Protein AF-A0A8T3E2V8-F1 (afdb_monomer)

Radius of gyration: 25.39 Å; Cα contacts (8 Å, |Δi|>4): 223; chains: 1; bounding box: 56×47×81 Å

Sequence (177 aa):
MHGQNPVTVGEGKERSEPYENHIQNPQWKLDSVFQLGAKHSIATIDVSKSTDAQLGDVTANIEIMQLIFEMENFTSQSVTRRINWNIDYRGQNPPPDSEKVVTELTVVQQDIQAIIPLSMDTEIINTAVLTGRTVAIPVKVVSIEMSGVVTDVSSFVECKSSNEDIVKVQYWTAQLV

Mean predicted aligned error: 13.67 Å

InterPro domains:
  IPR026307 Transmembrane protein 132 [PTHR13388] (24-169)
  IPR031437 Transmembrane protein family 132, fourth domain [PF16070] (114-170)
  IPR055421 Transmembrane protein TMEM132, cohesin-like domain [PF23039] (25-112)

Foldseek 3Di:
DDDDDDDAFAADDDDDDPPPDDDDPLQKDKDWDWDHDPGDIDIDIDIDGDPPDDDDPDPDDDDRDDDDDDDDDDPDQKDKDKDWDFDDPPPDDDDPPRDTDIDIDMDGDFQFPDKDKDWPDPDDDACCVVPVDKDKTAIWIWTQGPVRDIGGCLVPDDDADPDVQQWGDDSRIIIGD

Secondary structure (DSSP, 8-state):
--PPPP---------------S---TTEEEEEEEEE-SS-EEEEEEEEE-TT-------SPPP------------SSEEEEEEEE----TTSPPPTT-PPEEEEEEEE---EEEEEEEESSS-----HHHHS--EEEEEEEEEEETTS-EEE-GGG-----S-TTTEEEETTEEEE-

Structure (mmCIF, N/CA/C/O backbone):
data_AF-A0A8T3E2V8-F1
#
_entry.id   AF-A0A8T3E2V8-F1
#
loop_
_atom_site.group_PDB
_atom_site.id
_atom_site.type_symbol
_atom_site.label_atom_id
_atom_site.label_alt_id
_atom_site.label_comp_id
_atom_site.label_asym_id
_atom_site.label_entity_id
_atom_site.label_seq_id
_atom_site.pdbx_PDB_ins_code
_atom_site.Cartn_x
_atom_site.Cartn_y
_atom_site.Cartn_z
_atom_site.occupancy
_atom_site.B_iso_or_equiv
_atom_site.auth_seq_id
_atom_site.auth_comp_id
_atom_site.auth_asym_id
_atom_site.auth_atom_id
_atom_site.pdbx_PDB_model_num
ATOM 1 N N . MET A 1 1 ? 16.556 24.391 -44.419 1.00 38.97 1 MET A N 1
ATOM 2 C CA . MET A 1 1 ? 15.965 24.775 -43.121 1.00 38.97 1 MET A CA 1
ATOM 3 C C . MET A 1 1 ? 14.778 23.869 -42.858 1.00 38.97 1 MET A C 1
ATOM 5 O O . MET A 1 1 ? 13.870 23.891 -43.671 1.00 38.97 1 MET A O 1
ATOM 9 N N . HIS A 1 2 ? 14.826 23.064 -41.798 1.00 26.20 2 HIS A N 1
ATOM 10 C CA . HIS A 1 2 ? 13.699 22.674 -40.937 1.00 26.20 2 HIS A CA 1
ATOM 11 C C . HIS A 1 2 ? 14.238 21.638 -39.948 1.00 26.20 2 HIS A C 1
ATOM 13 O O . HIS A 1 2 ? 14.476 20.491 -40.309 1.00 26.20 2 HIS A O 1
ATOM 19 N N . GLY A 1 3 ? 14.511 22.077 -38.720 1.00 32.19 3 GLY A N 1
ATOM 20 C CA . GLY A 1 3 ? 14.703 21.158 -37.606 1.00 32.19 3 GLY A CA 1
ATOM 21 C C . GLY A 1 3 ? 13.337 20.823 -37.018 1.00 32.19 3 GLY A C 1
ATOM 22 O O . GLY A 1 3 ? 12.576 21.739 -36.704 1.00 32.19 3 GLY A O 1
ATOM 23 N N . GLN A 1 4 ? 13.036 19.536 -36.864 1.00 27.30 4 GLN A N 1
ATOM 24 C CA . GLN A 1 4 ? 11.960 19.070 -35.994 1.00 27.30 4 GLN A CA 1
ATOM 25 C C . GLN A 1 4 ? 12.577 18.670 -34.647 1.00 27.30 4 GLN A C 1
ATOM 27 O O . GLN A 1 4 ? 13.520 17.883 -34.599 1.00 27.30 4 GLN A O 1
ATOM 32 N N . ASN A 1 5 ? 12.052 19.235 -33.560 1.00 25.14 5 ASN A N 1
ATOM 33 C CA . ASN A 1 5 ? 12.519 18.970 -32.199 1.00 25.14 5 ASN A CA 1
ATOM 34 C C . ASN A 1 5 ? 12.174 17.534 -31.747 1.00 25.14 5 ASN A C 1
ATOM 36 O O . ASN A 1 5 ? 11.114 17.030 -32.128 1.00 25.14 5 ASN A O 1
ATOM 40 N N . PRO A 1 6 ? 12.977 16.903 -30.869 1.00 26.70 6 PRO A N 1
ATOM 41 C CA . PRO A 1 6 ? 12.528 15.733 -30.117 1.00 26.70 6 PRO A CA 1
ATOM 42 C C . PRO A 1 6 ? 11.409 16.122 -29.133 1.00 26.70 6 PRO A C 1
ATOM 44 O O . PRO A 1 6 ? 11.440 17.196 -28.529 1.00 26.70 6 PRO A O 1
ATOM 47 N N . VAL A 1 7 ? 10.404 15.251 -28.988 1.00 27.62 7 VAL A N 1
ATOM 48 C CA . VAL A 1 7 ? 9.161 15.520 -28.240 1.00 27.62 7 VAL A CA 1
ATOM 49 C C . VAL A 1 7 ? 9.089 14.708 -26.940 1.00 27.62 7 VAL A C 1
ATOM 51 O O . VAL A 1 7 ? 9.677 13.642 -26.796 1.00 27.62 7 VAL A O 1
ATOM 54 N N . THR A 1 8 ? 8.358 15.279 -25.990 1.00 25.67 8 THR A N 1
ATOM 55 C CA . THR A 1 8 ? 8.284 14.997 -24.555 1.00 25.67 8 THR A CA 1
ATOM 56 C C . THR A 1 8 ? 7.059 14.129 -24.168 1.00 25.67 8 THR A C 1
ATOM 58 O O . THR A 1 8 ? 5.974 14.352 -24.701 1.00 25.67 8 THR A O 1
ATOM 61 N N . VAL A 1 9 ? 7.168 13.202 -23.203 1.00 32.53 9 VAL A N 1
ATOM 62 C CA . VAL A 1 9 ? 6.084 12.328 -22.668 1.00 32.53 9 VAL A CA 1
ATOM 63 C C . VAL A 1 9 ? 5.163 12.968 -21.573 1.00 32.53 9 VAL A C 1
ATOM 65 O O . VAL A 1 9 ? 4.343 13.796 -21.963 1.00 32.53 9 VAL A O 1
ATOM 68 N N . GLY A 1 10 ? 5.253 12.693 -20.253 1.00 29.84 10 GLY A N 1
ATOM 69 C CA . GLY A 1 10 ? 4.406 13.277 -19.171 1.00 29.84 10 GLY A CA 1
ATOM 70 C C . GLY A 1 10 ? 5.111 13.553 -17.815 1.00 29.84 10 GLY A C 1
ATOM 71 O O . GLY A 1 10 ? 6.174 12.975 -17.584 1.00 29.84 10 GLY A O 1
ATOM 72 N N . GLU A 1 11 ? 4.534 14.461 -16.996 1.00 26.45 11 GLU A N 1
ATOM 73 C CA . GLU A 1 11 ? 5.131 15.296 -15.904 1.00 26.45 11 GLU A CA 1
ATOM 74 C C . GLU A 1 11 ? 4.816 14.808 -14.466 1.00 26.45 11 GLU A C 1
ATOM 76 O O . GLU A 1 11 ? 3.840 14.083 -14.278 1.00 26.45 11 GLU A O 1
ATOM 81 N N . GLY A 1 12 ? 5.628 15.217 -13.474 1.00 28.19 12 GLY A N 1
ATOM 82 C CA . GLY A 1 12 ? 5.345 15.087 -12.032 1.00 28.19 12 GLY A CA 1
ATOM 83 C C . GLY A 1 12 ? 6.461 15.673 -11.142 1.00 28.19 12 GLY A C 1
ATOM 84 O O . GLY A 1 12 ? 7.643 15.490 -11.444 1.00 28.19 12 GLY A O 1
ATOM 85 N N . LYS A 1 13 ? 6.116 16.422 -10.085 1.00 30.44 13 LYS A N 1
ATOM 86 C CA . LYS A 1 13 ? 7.018 17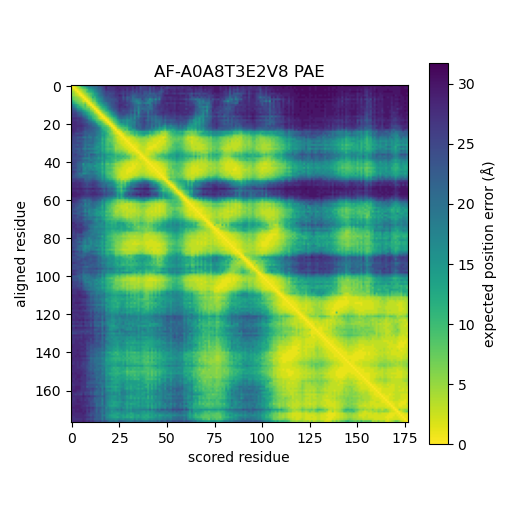.346 -9.374 1.00 30.44 13 LYS A CA 1
ATOM 87 C C . LYS A 1 13 ? 7.212 17.032 -7.878 1.00 30.44 13 LYS A C 1
ATOM 89 O O . LYS A 1 13 ? 6.403 17.401 -7.038 1.00 30.44 13 LYS A O 1
ATOM 94 N N . GLU A 1 14 ? 8.415 16.537 -7.575 1.00 34.69 14 GLU A N 1
ATOM 95 C CA . GLU A 1 14 ? 9.231 16.923 -6.407 1.00 34.69 14 GLU A CA 1
ATOM 96 C C . GLU A 1 14 ? 8.614 16.758 -4.997 1.00 34.69 14 GLU A C 1
ATOM 98 O O . GLU A 1 14 ? 8.167 17.728 -4.384 1.00 34.69 14 GLU A O 1
ATOM 103 N N . ARG A 1 15 ? 8.775 15.569 -4.392 1.00 31.39 15 ARG A N 1
ATOM 104 C CA . ARG A 1 15 ? 9.766 15.350 -3.309 1.00 31.39 15 ARG A CA 1
ATOM 105 C C . ARG A 1 15 ? 9.598 13.977 -2.646 1.00 31.39 15 ARG A C 1
ATOM 107 O O . ARG A 1 15 ? 8.814 13.825 -1.716 1.00 31.39 15 ARG A O 1
ATOM 114 N N . SER A 1 16 ? 10.512 13.077 -2.970 1.00 30.19 16 SER A N 1
ATOM 115 C CA . SER A 1 16 ? 10.984 12.054 -2.041 1.00 30.19 16 SER A CA 1
ATOM 116 C C . SER A 1 16 ? 12.510 12.072 -2.093 1.00 30.19 16 SER A C 1
ATOM 118 O O . SER A 1 16 ? 13.095 12.070 -3.180 1.00 30.19 16 SER A O 1
ATOM 120 N N . GLU A 1 17 ? 13.169 12.114 -0.934 1.00 28.91 17 GLU A N 1
ATOM 121 C CA . GLU A 1 17 ? 14.557 11.642 -0.855 1.00 28.91 17 GLU A CA 1
ATOM 122 C C . GLU A 1 17 ? 14.573 10.200 -1.392 1.00 28.91 17 GLU A C 1
ATOM 124 O O . GLU A 1 17 ? 13.555 9.507 -1.256 1.00 28.91 17 GLU A O 1
ATOM 129 N N . PRO A 1 18 ? 15.644 9.731 -2.059 1.00 33.62 18 PRO A N 1
ATOM 130 C CA . PRO A 1 18 ? 15.671 8.345 -2.491 1.00 33.62 18 PRO A CA 1
ATOM 131 C C . PRO A 1 18 ? 15.457 7.473 -1.253 1.00 33.62 18 PRO A C 1
ATOM 133 O O . PRO A 1 18 ? 16.213 7.586 -0.288 1.00 33.62 18 PRO A O 1
ATOM 136 N N . TYR A 1 19 ? 14.432 6.614 -1.282 1.00 37.53 19 TYR A N 1
ATOM 137 C CA . TYR A 1 19 ? 14.282 5.517 -0.325 1.00 37.53 19 TYR A CA 1
ATOM 138 C C . TYR A 1 19 ? 15.391 4.497 -0.609 1.00 37.53 19 TYR A C 1
ATOM 140 O O . TYR A 1 19 ? 15.197 3.429 -1.186 1.00 37.53 19 TYR A O 1
ATOM 148 N N . GLU A 1 20 ? 16.603 4.911 -0.263 1.00 42.66 20 GLU A N 1
ATOM 149 C CA . GLU A 1 20 ? 17.806 4.117 -0.273 1.00 42.66 20 GLU A CA 1
ATOM 150 C C . GLU A 1 20 ? 17.623 3.020 0.775 1.00 42.66 20 GLU A C 1
ATOM 152 O O . GLU A 1 20 ? 17.188 3.281 1.899 1.00 42.66 20 GLU A O 1
ATOM 157 N N . ASN A 1 21 ? 17.958 1.789 0.386 1.00 43.56 21 ASN A N 1
ATOM 158 C CA . ASN A 1 21 ? 17.590 0.534 1.049 1.00 43.56 21 ASN A CA 1
ATOM 159 C C . ASN A 1 21 ? 16.126 0.102 0.835 1.00 43.56 21 ASN A C 1
ATOM 161 O O . ASN A 1 21 ? 15.258 0.381 1.649 1.00 43.56 21 ASN A O 1
ATOM 165 N N . HIS A 1 22 ? 15.911 -0.773 -0.149 1.00 46.72 22 HIS A N 1
ATOM 166 C CA . HIS A 1 22 ? 15.517 -2.151 0.162 1.00 46.72 22 HIS A CA 1
ATOM 167 C C . HIS A 1 22 ? 16.063 -3.106 -0.919 1.00 46.72 22 HIS A C 1
ATOM 169 O O . HIS A 1 22 ? 15.838 -2.909 -2.105 1.00 46.72 22 HIS A O 1
ATOM 175 N N . ILE A 1 23 ? 16.789 -4.145 -0.479 1.00 49.88 23 ILE A N 1
ATOM 176 C CA . ILE A 1 23 ? 17.356 -5.241 -1.297 1.00 49.88 23 ILE A CA 1
ATOM 177 C C . ILE A 1 23 ? 18.481 -4.806 -2.266 1.00 49.88 23 ILE A C 1
ATOM 179 O O . ILE A 1 23 ? 18.325 -4.774 -3.483 1.00 49.88 23 ILE A O 1
ATOM 183 N N . GLN A 1 24 ? 19.684 -4.581 -1.723 1.00 55.53 24 GLN A N 1
ATOM 184 C CA . GLN A 1 24 ? 20.913 -4.723 -2.513 1.00 55.53 24 GLN A CA 1
ATOM 185 C C . GLN A 1 24 ? 21.247 -6.217 -2.645 1.00 55.53 24 GLN A C 1
ATOM 187 O O . GLN A 1 24 ? 21.595 -6.868 -1.659 1.00 55.53 24 GLN A O 1
ATOM 192 N N . ASN A 1 25 ? 21.157 -6.772 -3.856 1.00 61.62 25 ASN A N 1
ATOM 193 C CA . ASN A 1 25 ? 21.696 -8.101 -4.138 1.00 61.62 25 ASN A CA 1
ATOM 194 C C . ASN A 1 25 ? 23.239 -8.009 -4.110 1.00 61.62 25 ASN A C 1
ATOM 196 O O . ASN A 1 25 ? 23.796 -7.291 -4.938 1.00 61.62 25 ASN A O 1
ATOM 200 N N . PRO A 1 26 ? 23.961 -8.728 -3.224 1.00 66.88 26 PRO A N 1
ATOM 201 C CA . PRO A 1 26 ? 25.415 -8.577 -3.067 1.00 66.88 26 PRO A CA 1
ATOM 202 C C . PRO A 1 26 ? 26.221 -8.960 -4.321 1.00 66.88 26 PRO A C 1
ATOM 204 O O . PRO A 1 26 ? 27.413 -8.667 -4.411 1.00 66.88 26 PRO A O 1
ATOM 207 N N . GLN A 1 27 ? 25.587 -9.613 -5.300 1.00 71.25 27 GLN A N 1
ATOM 208 C CA . GLN A 1 27 ? 26.194 -9.946 -6.586 1.00 71.25 27 GLN A CA 1
ATOM 209 C C . GLN A 1 27 ? 26.144 -8.797 -7.607 1.00 71.25 27 GLN A C 1
ATOM 211 O O . GLN A 1 27 ? 26.805 -8.902 -8.641 1.00 71.25 27 GLN A O 1
ATOM 216 N N . TRP A 1 28 ? 25.414 -7.708 -7.340 1.00 78.19 28 TRP A N 1
ATOM 217 C CA . TRP A 1 28 ? 25.221 -6.588 -8.265 1.00 78.19 28 TRP A CA 1
ATOM 218 C C . TRP A 1 28 ? 25.487 -5.241 -7.587 1.00 78.19 28 TRP A C 1
ATOM 220 O O . TRP A 1 28 ? 24.921 -4.922 -6.545 1.00 78.19 28 TRP A O 1
ATOM 230 N N . LYS A 1 29 ? 26.334 -4.421 -8.211 1.00 82.25 29 LYS A N 1
ATOM 231 C CA . LYS A 1 29 ? 26.522 -3.013 -7.867 1.00 82.25 29 LYS A CA 1
ATOM 232 C C . LYS A 1 29 ? 25.585 -2.169 -8.725 1.00 82.25 29 LYS A C 1
ATOM 234 O O . LYS A 1 29 ? 25.561 -2.325 -9.950 1.00 82.25 29 LYS A O 1
ATOM 239 N N . LEU A 1 30 ? 24.861 -1.275 -8.062 1.00 82.62 30 LEU A N 1
ATOM 240 C CA . LEU A 1 30 ? 23.886 -0.372 -8.655 1.00 82.62 30 LEU A CA 1
ATOM 241 C C . LEU A 1 30 ? 24.341 1.077 -8.469 1.00 82.62 30 LEU A C 1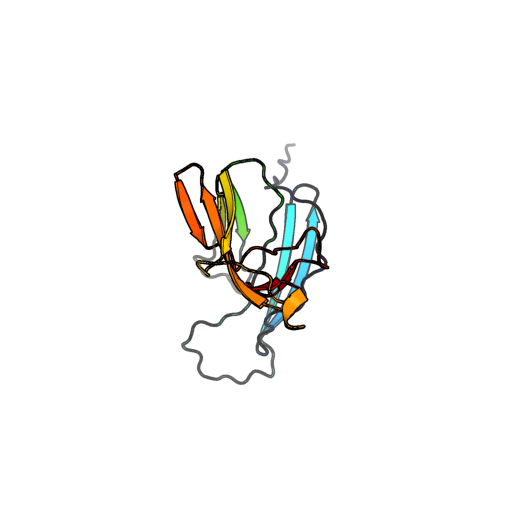
ATOM 243 O O . LEU A 1 30 ? 24.559 1.503 -7.338 1.00 82.62 30 LEU A O 1
ATOM 247 N N . ASP A 1 31 ? 24.450 1.823 -9.562 1.00 82.56 31 ASP A N 1
ATOM 248 C CA . ASP A 1 31 ? 24.613 3.277 -9.558 1.00 82.56 31 ASP A CA 1
ATOM 249 C C . ASP A 1 31 ? 23.417 3.891 -10.306 1.00 82.56 31 ASP A C 1
ATOM 251 O O . ASP A 1 31 ? 22.971 3.344 -11.314 1.00 82.56 31 ASP A O 1
ATOM 255 N N . SER A 1 32 ? 22.855 5.006 -9.833 1.00 82.50 32 SER A N 1
ATOM 256 C CA . SER A 1 32 ? 21.679 5.620 -10.471 1.00 82.50 32 SER A CA 1
ATOM 257 C C . SER A 1 32 ? 21.777 7.140 -10.540 1.00 82.50 32 SER A C 1
ATOM 259 O O . SER A 1 32 ? 22.362 7.788 -9.673 1.00 82.50 32 SER A O 1
ATOM 261 N N . VAL A 1 33 ? 21.208 7.710 -11.602 1.00 84.50 33 VAL A N 1
ATOM 262 C CA . VAL A 1 33 ? 21.145 9.153 -11.842 1.00 84.50 33 VAL A CA 1
ATOM 263 C C . VAL A 1 33 ? 19.715 9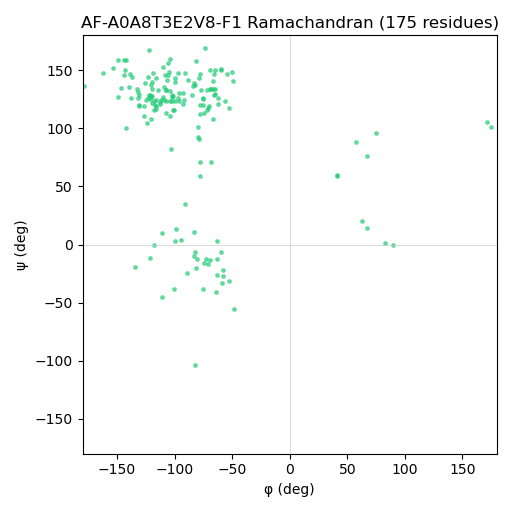.524 -12.208 1.00 84.50 33 VAL A C 1
ATOM 265 O O . VAL A 1 33 ? 19.182 9.070 -13.221 1.00 84.50 33 VAL A O 1
ATOM 268 N N . PHE A 1 34 ? 19.117 10.396 -11.399 1.00 83.88 34 PHE A N 1
ATOM 269 C CA . PHE A 1 34 ? 17.780 10.934 -11.622 1.00 83.88 34 PHE A CA 1
ATOM 270 C C . PHE A 1 34 ? 17.866 12.367 -12.144 1.00 83.88 34 PHE A C 1
ATOM 272 O O . PHE A 1 34 ? 18.582 13.206 -11.599 1.00 83.88 34 PHE A O 1
ATOM 279 N N . GLN A 1 35 ? 17.123 12.651 -13.208 1.00 82.69 35 GLN A N 1
ATOM 280 C CA . GLN A 1 35 ? 17.036 13.963 -13.837 1.00 82.69 35 GLN A CA 1
ATOM 281 C C . GLN A 1 35 ? 15.572 14.393 -13.874 1.00 82.69 35 GLN A C 1
ATOM 283 O O . GLN A 1 35 ? 14.787 13.891 -14.677 1.00 82.69 35 GLN A O 1
ATOM 288 N N . LEU A 1 36 ? 15.207 15.323 -12.991 1.00 78.75 36 LEU A N 1
ATOM 289 C CA . LEU A 1 36 ? 13.897 15.967 -12.996 1.00 78.75 36 LEU A CA 1
ATOM 290 C C . LEU A 1 36 ? 13.845 16.994 -14.133 1.00 78.75 36 LEU A C 1
ATOM 292 O O . LEU A 1 36 ? 14.630 17.941 -14.166 1.00 78.75 36 LEU A O 1
ATOM 296 N N . GLY A 1 37 ? 12.914 16.821 -15.063 1.00 70.62 37 GLY A N 1
ATOM 297 C CA . GLY A 1 37 ? 12.647 17.756 -16.148 1.00 70.62 37 GLY A CA 1
ATOM 298 C C . GLY A 1 37 ? 11.222 18.290 -16.078 1.00 70.62 37 GLY A C 1
ATOM 299 O O . GLY A 1 37 ? 10.292 17.568 -15.734 1.00 70.62 37 GLY A O 1
ATOM 300 N N . ALA A 1 38 ? 11.029 19.538 -16.514 1.00 64.94 38 ALA A N 1
ATOM 301 C CA . ALA A 1 38 ? 9.739 20.244 -16.515 1.00 64.94 38 ALA A CA 1
ATOM 302 C C . ALA A 1 38 ? 8.648 19.621 -17.411 1.00 64.94 38 ALA A C 1
ATOM 304 O O . ALA A 1 38 ? 7.572 20.183 -17.561 1.00 64.94 38 ALA A O 1
ATOM 305 N N . LYS A 1 39 ? 8.926 18.478 -18.046 1.00 67.44 39 LYS A N 1
ATOM 306 C CA . LYS A 1 39 ? 7.861 17.595 -18.505 1.00 67.44 39 LYS A CA 1
ATOM 307 C C . LYS A 1 39 ? 8.101 16.124 -18.176 1.00 67.44 39 LYS A C 1
ATOM 309 O O . LYS A 1 39 ? 7.099 15.443 -18.207 1.00 67.44 39 LYS A O 1
ATOM 314 N N . HIS A 1 40 ? 9.309 15.609 -17.874 1.00 71.19 40 HIS A N 1
ATOM 315 C CA . HIS A 1 40 ? 9.555 14.203 -17.441 1.00 71.19 40 HIS A CA 1
ATOM 316 C C . HIS A 1 40 ? 10.644 14.122 -16.397 1.00 71.19 40 HIS A C 1
ATOM 318 O O . HIS A 1 40 ? 11.648 14.820 -16.517 1.00 71.19 40 HIS A O 1
ATOM 324 N N . SER A 1 41 ? 10.540 13.118 -15.540 1.00 80.44 41 SER A N 1
ATOM 325 C CA . SER A 1 41 ? 11.700 12.530 -14.881 1.00 80.44 41 SER A CA 1
ATOM 326 C C . SER A 1 41 ? 12.353 11.487 -15.793 1.00 80.44 41 SER A C 1
ATOM 328 O O . SER A 1 41 ? 11.664 10.675 -16.411 1.00 80.44 41 SER A O 1
ATOM 330 N N . ILE A 1 42 ? 13.682 11.497 -15.869 1.00 84.56 42 ILE A N 1
ATOM 331 C CA . ILE A 1 42 ? 14.494 10.442 -16.486 1.00 84.56 42 ILE A CA 1
ATOM 332 C C . ILE A 1 42 ? 15.321 9.789 -15.378 1.00 84.56 42 ILE A C 1
ATOM 334 O O . ILE A 1 42 ? 15.932 10.488 -14.571 1.00 84.56 42 ILE A O 1
ATOM 338 N N . ALA A 1 43 ? 15.346 8.459 -15.348 1.00 87.00 43 ALA A N 1
ATOM 339 C CA . ALA A 1 43 ? 16.237 7.678 -14.502 1.00 87.00 43 ALA A CA 1
ATOM 340 C C . ALA A 1 43 ? 17.178 6.871 -15.402 1.00 87.00 43 ALA A C 1
ATOM 342 O O . ALA A 1 43 ? 16.717 6.048 -16.194 1.00 87.00 43 ALA A O 1
ATOM 343 N N . THR A 1 44 ? 18.482 7.107 -15.281 1.00 87.44 44 THR A N 1
ATOM 344 C CA . THR A 1 44 ? 19.516 6.249 -15.870 1.00 87.44 44 THR A CA 1
ATOM 345 C C . THR A 1 44 ? 20.087 5.396 -14.757 1.00 87.44 44 THR A C 1
ATOM 347 O O . THR A 1 44 ? 20.449 5.924 -13.704 1.00 87.44 44 THR A O 1
ATOM 350 N N . ILE A 1 45 ? 20.143 4.084 -14.970 1.00 87.00 45 ILE A N 1
ATOM 351 C CA . ILE A 1 45 ? 20.550 3.143 -13.935 1.00 87.00 45 ILE A CA 1
ATOM 352 C C . ILE A 1 45 ? 21.599 2.197 -14.499 1.00 87.00 45 ILE A C 1
ATOM 354 O O . ILE A 1 45 ? 21.356 1.463 -15.455 1.00 87.00 45 ILE A O 1
ATOM 358 N N . ASP A 1 46 ? 22.772 2.245 -13.886 1.00 86.56 46 ASP A N 1
ATOM 359 C CA . ASP A 1 46 ? 23.946 1.487 -14.259 1.00 86.56 46 ASP A CA 1
ATOM 360 C C . ASP A 1 46 ? 24.090 0.280 -13.335 1.00 86.56 46 ASP A C 1
ATOM 362 O O . ASP A 1 46 ? 24.315 0.400 -12.130 1.00 86.56 46 ASP A O 1
ATOM 366 N N . VAL A 1 47 ? 23.975 -0.907 -13.926 1.00 84.25 47 VAL A N 1
ATOM 367 C CA . VAL A 1 47 ? 24.125 -2.184 -13.230 1.00 84.25 47 VAL A CA 1
ATOM 368 C C . VAL A 1 47 ? 25.453 -2.821 -13.633 1.00 84.25 47 VAL A C 1
ATOM 370 O O . VAL A 1 47 ? 25.773 -2.925 -14.818 1.00 84.25 47 VAL A O 1
ATOM 373 N N . SER A 1 48 ? 26.222 -3.301 -12.658 1.00 83.75 48 SER A N 1
ATOM 374 C CA . SER A 1 48 ? 27.421 -4.109 -12.904 1.00 83.75 48 SER A CA 1
ATOM 375 C C . SER A 1 48 ? 27.494 -5.294 -11.944 1.00 83.75 48 SER A C 1
ATOM 377 O O . SER A 1 48 ? 27.088 -5.194 -10.789 1.00 83.75 48 SER A O 1
ATOM 379 N N . LYS A 1 49 ? 27.989 -6.447 -12.410 1.00 79.75 49 LYS A N 1
ATOM 380 C CA . LYS A 1 49 ? 28.195 -7.610 -11.536 1.00 79.75 49 LYS A CA 1
ATOM 381 C C . LYS A 1 49 ? 29.386 -7.346 -10.610 1.00 79.75 49 LYS A C 1
ATOM 383 O O . LYS A 1 49 ? 30.442 -6.929 -11.079 1.00 79.75 49 LYS A O 1
ATOM 388 N N . SER A 1 50 ? 29.230 -7.625 -9.318 1.00 76.31 50 SER A N 1
ATOM 389 C CA . SER A 1 50 ? 30.320 -7.568 -8.342 1.00 76.31 50 SER A CA 1
ATOM 390 C C . SER A 1 50 ? 31.371 -8.641 -8.645 1.00 76.31 50 SER A C 1
ATOM 392 O O . SER A 1 50 ? 31.041 -9.820 -8.804 1.00 76.31 50 SER A O 1
ATOM 394 N N . THR A 1 51 ? 32.640 -8.238 -8.728 1.00 65.88 51 THR A N 1
ATOM 395 C CA . THR A 1 51 ? 33.766 -9.099 -9.135 1.00 65.88 51 THR A CA 1
ATOM 396 C C . THR A 1 51 ? 34.013 -10.264 -8.169 1.00 65.88 51 THR A C 1
ATOM 398 O O . THR A 1 51 ? 34.484 -11.316 -8.592 1.00 65.88 51 THR A O 1
ATOM 401 N N . ASP A 1 52 ? 33.640 -10.108 -6.895 1.00 61.53 52 ASP A N 1
ATOM 402 C CA . ASP A 1 52 ? 33.841 -11.118 -5.844 1.00 61.53 52 ASP A CA 1
ATOM 403 C C . ASP A 1 52 ? 32.752 -12.214 -5.826 1.00 61.53 52 ASP A C 1
ATOM 405 O O . ASP A 1 52 ? 32.855 -13.203 -5.095 1.00 61.53 52 ASP A O 1
ATOM 409 N N . ALA A 1 53 ? 31.701 -12.081 -6.645 1.00 58.28 53 ALA A N 1
ATOM 410 C CA . ALA A 1 53 ? 30.593 -13.032 -6.702 1.00 58.28 53 ALA A CA 1
ATOM 411 C C . ALA A 1 53 ? 30.947 -14.295 -7.516 1.00 58.28 53 ALA A C 1
ATOM 413 O O . ALA A 1 53 ? 30.706 -14.368 -8.730 1.00 58.28 53 ALA A O 1
ATOM 414 N N . GLN A 1 54 ? 31.471 -15.307 -6.812 1.00 57.12 54 GLN A N 1
ATOM 415 C CA . GLN A 1 54 ? 31.741 -16.650 -7.341 1.00 57.12 54 GLN A CA 1
ATOM 416 C C . GLN A 1 54 ? 30.533 -17.241 -8.086 1.00 57.12 54 GLN A C 1
ATOM 418 O O . GLN A 1 54 ? 29.376 -17.079 -7.688 1.00 57.12 54 GLN A O 1
ATOM 423 N N . LEU A 1 55 ? 30.820 -17.930 -9.191 1.00 53.38 55 LEU A N 1
ATOM 424 C CA . LEU A 1 55 ? 29.817 -18.495 -10.089 1.00 53.38 55 LEU A CA 1
ATOM 425 C C . LEU A 1 55 ? 29.266 -19.814 -9.526 1.00 53.38 55 LEU A C 1
ATOM 427 O O . LEU A 1 55 ? 29.797 -20.887 -9.802 1.00 53.38 55 LEU A O 1
ATOM 431 N N . GLY A 1 56 ? 28.169 -19.734 -8.771 1.00 54.78 56 GLY A N 1
ATOM 432 C CA . GLY A 1 56 ? 27.204 -20.834 -8.753 1.00 54.78 56 GLY A CA 1
ATOM 433 C C . GLY A 1 56 ? 26.556 -20.961 -10.135 1.00 54.78 56 GLY A C 1
ATOM 434 O O . GLY A 1 56 ? 26.386 -19.952 -10.820 1.00 54.78 56 GLY A O 1
ATOM 435 N N . ASP A 1 57 ? 26.218 -22.177 -10.558 1.00 53.16 57 ASP A N 1
ATOM 436 C CA . ASP A 1 57 ? 25.469 -22.405 -11.798 1.00 53.16 57 ASP A CA 1
ATOM 437 C C . ASP A 1 57 ? 24.051 -21.832 -11.651 1.00 53.16 57 ASP A C 1
ATOM 439 O O . ASP A 1 57 ? 23.247 -22.348 -10.871 1.00 53.16 57 ASP A O 1
ATOM 443 N N . VAL A 1 58 ? 23.758 -20.721 -12.337 1.00 56.41 58 VAL A N 1
ATOM 444 C CA . VAL A 1 58 ? 22.471 -20.026 -12.203 1.00 56.41 58 VAL A CA 1
ATOM 445 C C . VAL A 1 58 ? 21.567 -20.326 -13.392 1.00 56.41 58 VAL A C 1
ATOM 447 O O . VAL A 1 58 ? 21.420 -19.534 -14.317 1.00 56.41 58 VAL A O 1
ATOM 450 N N . THR A 1 59 ? 20.898 -21.473 -13.312 1.00 53.75 59 THR A N 1
ATOM 451 C CA . THR A 1 59 ? 19.750 -21.847 -14.158 1.00 53.75 59 THR A CA 1
ATOM 452 C C . THR A 1 59 ? 18.414 -21.272 -13.652 1.00 53.75 59 THR A C 1
ATOM 454 O O . THR A 1 59 ? 17.349 -21.649 -14.137 1.00 53.75 59 THR A O 1
ATOM 457 N N . ALA A 1 60 ? 18.449 -20.351 -12.682 1.00 64.69 60 ALA A N 1
ATOM 458 C CA . ALA A 1 60 ? 17.282 -19.690 -12.098 1.00 64.69 60 ALA A CA 1
ATOM 459 C C . ALA A 1 60 ? 17.133 -18.236 -12.583 1.00 64.69 60 ALA A C 1
ATOM 461 O O . ALA A 1 60 ? 18.113 -17.583 -12.938 1.00 64.69 60 ALA A O 1
ATOM 462 N N . ASN A 1 61 ? 15.909 -17.703 -12.538 1.00 66.69 61 ASN A N 1
ATOM 463 C CA . ASN A 1 61 ? 15.656 -16.284 -12.798 1.00 66.69 61 ASN A CA 1
ATOM 464 C C . ASN A 1 61 ? 16.382 -15.423 -11.750 1.00 66.69 61 ASN A C 1
ATOM 466 O O . ASN A 1 61 ? 16.122 -15.560 -10.555 1.00 66.69 61 ASN A O 1
ATOM 470 N N . ILE A 1 62 ? 17.276 -14.536 -12.195 1.00 71.69 62 ILE A N 1
ATOM 471 C CA . ILE A 1 62 ? 18.026 -13.632 -11.314 1.00 71.69 62 ILE A CA 1
ATOM 472 C C . ILE A 1 62 ? 17.282 -12.307 -11.200 1.00 71.69 62 ILE A C 1
ATOM 474 O O . ILE A 1 62 ? 17.105 -11.600 -12.191 1.00 71.69 62 ILE A O 1
ATOM 478 N N . GLU A 1 63 ? 16.919 -11.934 -9.977 1.00 74.44 63 GLU A N 1
ATOM 479 C CA . GLU A 1 63 ? 16.508 -10.569 -9.673 1.00 74.44 63 GLU A CA 1
ATOM 480 C C . GLU A 1 63 ? 17.743 -9.663 -9.562 1.00 74.44 63 GLU A C 1
ATOM 482 O O . GLU A 1 63 ? 18.651 -9.896 -8.754 1.00 74.44 63 GLU A O 1
ATOM 487 N N . ILE A 1 64 ? 17.784 -8.649 -10.427 1.00 75.19 64 ILE A N 1
ATOM 488 C CA . ILE A 1 64 ? 18.908 -7.714 -10.564 1.00 75.19 64 ILE A CA 1
ATOM 489 C C . ILE A 1 64 ? 18.618 -6.391 -9.839 1.00 75.19 64 ILE A C 1
ATOM 491 O O . ILE A 1 64 ? 19.518 -5.813 -9.235 1.00 75.19 64 ILE A O 1
ATOM 495 N N . MET A 1 65 ? 17.373 -5.909 -9.904 1.00 76.44 65 MET A N 1
ATOM 496 C CA . MET A 1 65 ? 16.939 -4.622 -9.358 1.00 76.44 65 MET A CA 1
ATOM 497 C C . MET A 1 65 ? 15.411 -4.580 -9.220 1.00 76.44 65 MET A C 1
ATOM 499 O O . MET A 1 65 ? 14.705 -5.112 -10.076 1.00 76.44 65 MET A O 1
ATOM 503 N N . GLN A 1 66 ? 14.921 -3.857 -8.210 1.00 77.44 66 GLN A N 1
ATOM 504 C CA . GLN A 1 66 ? 13.528 -3.414 -8.103 1.00 77.44 66 GLN A CA 1
ATOM 505 C C . GLN A 1 66 ? 13.420 -1.913 -8.394 1.00 77.44 66 GLN A C 1
ATOM 507 O O . GLN A 1 66 ? 14.317 -1.144 -8.053 1.00 77.44 66 GLN A O 1
ATOM 512 N N . LEU A 1 67 ? 12.313 -1.493 -9.012 1.00 78.50 67 LEU A N 1
ATOM 513 C CA . LEU A 1 67 ? 11.997 -0.087 -9.272 1.00 78.50 67 LEU A CA 1
ATOM 514 C C . LEU A 1 67 ? 10.686 0.272 -8.578 1.00 78.50 67 LEU A C 1
ATOM 516 O O . LEU A 1 67 ? 9.649 -0.328 -8.858 1.00 78.50 67 LEU A O 1
ATOM 520 N N . ILE A 1 68 ? 10.741 1.263 -7.691 1.00 78.19 68 ILE A N 1
ATOM 521 C CA . ILE A 1 68 ? 9.578 1.795 -6.981 1.00 78.19 68 ILE A CA 1
ATOM 522 C C . ILE A 1 68 ? 9.168 3.097 -7.671 1.00 78.19 68 ILE A C 1
ATOM 524 O O . ILE A 1 68 ? 9.995 3.986 -7.872 1.00 78.19 68 ILE A O 1
ATOM 528 N N . PHE A 1 69 ? 7.892 3.199 -8.043 1.00 76.12 69 PHE A N 1
ATOM 529 C CA . PHE A 1 69 ? 7.327 4.374 -8.701 1.00 76.12 69 PHE A CA 1
ATOM 530 C C . PHE A 1 69 ? 6.267 5.008 -7.805 1.00 76.12 69 PHE A C 1
ATOM 532 O O . PHE A 1 69 ? 5.225 4.407 -7.547 1.00 76.12 69 PHE A O 1
ATOM 539 N N . GLU A 1 70 ? 6.521 6.238 -7.372 1.00 74.81 70 GLU A N 1
ATOM 540 C CA . GLU A 1 70 ? 5.502 7.094 -6.773 1.00 74.81 70 GLU A CA 1
ATOM 541 C C . GLU A 1 70 ? 4.708 7.792 -7.889 1.00 74.81 70 GLU A C 1
ATOM 543 O O . GLU A 1 70 ? 5.267 8.206 -8.908 1.00 74.81 70 GLU A O 1
ATOM 548 N N . MET A 1 71 ? 3.390 7.898 -7.724 1.00 73.75 71 MET A N 1
ATOM 549 C CA . MET A 1 71 ? 2.507 8.583 -8.667 1.00 73.75 71 MET A CA 1
ATOM 550 C C . MET A 1 71 ? 1.800 9.733 -7.967 1.00 73.75 71 MET A C 1
ATOM 552 O O . MET A 1 71 ? 1.242 9.560 -6.888 1.00 73.75 71 MET A O 1
ATOM 556 N N . GLU A 1 72 ? 1.786 10.895 -8.617 1.00 73.75 72 GLU A N 1
ATOM 557 C CA . GLU A 1 72 ? 1.039 12.050 -8.129 1.00 73.75 72 GLU A CA 1
ATOM 558 C C . GLU A 1 72 ? -0.458 11.754 -7.998 1.00 73.75 72 GLU A C 1
ATOM 560 O O . GLU A 1 72 ? -1.039 10.996 -8.784 1.00 73.75 72 GLU A O 1
ATOM 565 N N . ASN A 1 73 ? -1.094 12.446 -7.051 1.00 68.94 73 ASN A N 1
ATOM 566 C CA . ASN A 1 73 ? -2.541 12.452 -6.886 1.00 68.94 73 ASN A CA 1
ATOM 567 C C . ASN A 1 73 ? -3.238 12.815 -8.204 1.00 68.94 73 ASN A C 1
ATOM 569 O O . ASN A 1 73 ? -3.098 13.922 -8.725 1.00 68.94 73 ASN A O 1
ATOM 573 N N . PHE A 1 74 ? -4.031 11.884 -8.720 1.00 76.12 74 PHE A N 1
ATOM 574 C CA . PHE A 1 74 ? -4.865 12.070 -9.900 1.00 76.12 74 PHE A CA 1
ATOM 575 C C . PHE A 1 74 ? -6.331 12.235 -9.474 1.00 76.12 74 PHE A C 1
ATOM 577 O O . PHE A 1 74 ? -6.762 11.680 -8.471 1.00 76.12 74 PHE A O 1
ATOM 584 N N . THR A 1 75 ? -7.114 13.013 -10.221 1.00 73.50 75 THR A N 1
ATOM 585 C CA . THR A 1 75 ? -8.531 13.305 -9.902 1.00 73.50 75 THR A CA 1
ATOM 586 C C . THR A 1 75 ? -9.526 12.462 -10.704 1.00 73.50 75 THR A C 1
ATOM 588 O O . THR A 1 75 ? -10.732 12.676 -10.631 1.00 73.50 75 THR A O 1
ATOM 591 N N . SER A 1 76 ? -9.025 11.540 -11.527 1.00 83.31 76 SER A N 1
ATOM 592 C CA . SER A 1 76 ? -9.823 10.658 -12.385 1.00 83.31 76 SER A CA 1
ATOM 593 C C . SER A 1 76 ? -10.021 9.295 -11.727 1.00 83.31 76 SER A C 1
ATOM 595 O O . SER A 1 76 ? -9.107 8.792 -11.085 1.00 83.31 76 SER A O 1
ATOM 597 N N . GLN A 1 77 ? -11.161 8.646 -11.970 1.00 82.38 77 GLN A N 1
ATOM 598 C CA . GLN A 1 77 ? -11.444 7.305 -11.436 1.00 82.38 77 GLN A CA 1
ATOM 599 C C . GLN A 1 77 ? -10.404 6.253 -11.867 1.00 82.38 77 GLN A C 1
ATOM 601 O O . GLN A 1 77 ? -10.147 5.297 -11.145 1.00 82.38 77 GLN A O 1
ATOM 606 N N . SER A 1 78 ? -9.756 6.439 -13.018 1.00 87.56 78 SER A N 1
ATOM 607 C CA . SER A 1 78 ? -8.605 5.638 -13.437 1.00 87.56 78 SER A CA 1
ATOM 608 C C . SER A 1 78 ? -7.589 6.483 -14.195 1.00 87.56 78 SER A C 1
ATOM 610 O O . SER A 1 78 ? -7.975 7.356 -14.977 1.00 87.56 78 SER A O 1
ATOM 612 N N . VAL A 1 79 ? -6.302 6.180 -14.036 1.00 88.31 79 VAL A N 1
ATOM 613 C CA . VAL A 1 79 ? -5.216 6.751 -14.839 1.00 88.31 79 VAL A CA 1
ATOM 614 C C . VAL A 1 79 ? -4.274 5.648 -15.314 1.00 88.31 79 VAL A C 1
ATOM 616 O O . VAL A 1 79 ? -3.841 4.810 -14.528 1.00 88.31 79 VAL A O 1
ATOM 619 N N . THR A 1 80 ? -3.918 5.673 -16.598 1.00 88.62 80 THR A N 1
ATOM 620 C CA . THR A 1 80 ? -2.861 4.822 -17.159 1.00 88.62 80 THR A CA 1
ATOM 621 C C . THR A 1 80 ? -1.640 5.682 -17.465 1.00 88.62 80 THR A C 1
ATOM 623 O O . THR A 1 80 ? -1.721 6.667 -18.203 1.00 88.62 80 THR A O 1
ATOM 626 N N . ARG A 1 81 ? -0.493 5.327 -16.887 1.00 86.06 81 ARG A N 1
ATOM 627 C CA . ARG A 1 81 ? 0.813 5.947 -17.136 1.00 86.06 81 ARG A CA 1
ATOM 628 C C . ARG A 1 81 ? 1.688 4.986 -17.938 1.00 86.06 81 ARG A C 1
ATOM 630 O O . ARG A 1 81 ? 1.605 3.776 -17.765 1.00 86.06 81 ARG A O 1
ATOM 637 N N . ARG A 1 82 ? 2.527 5.526 -18.825 1.00 87.81 82 ARG A N 1
ATOM 638 C CA . ARG A 1 82 ? 3.446 4.746 -19.669 1.00 87.81 82 ARG A CA 1
ATOM 639 C C . ARG A 1 82 ? 4.887 5.004 -19.265 1.00 87.81 82 ARG A C 1
ATOM 641 O O . ARG A 1 82 ? 5.331 6.150 -19.301 1.00 87.81 82 ARG A O 1
ATOM 648 N N . ILE A 1 83 ? 5.615 3.938 -18.955 1.00 88.94 83 ILE A N 1
ATOM 649 C CA . ILE A 1 83 ? 7.063 3.953 -18.752 1.00 88.94 83 ILE A CA 1
ATOM 650 C C . ILE A 1 83 ? 7.700 3.412 -20.028 1.00 88.94 83 ILE A C 1
ATOM 652 O O . ILE A 1 83 ? 7.498 2.254 -20.382 1.00 88.94 83 ILE A O 1
ATOM 656 N N . ASN A 1 84 ? 8.461 4.257 -20.720 1.00 90.38 84 ASN A N 1
ATOM 657 C CA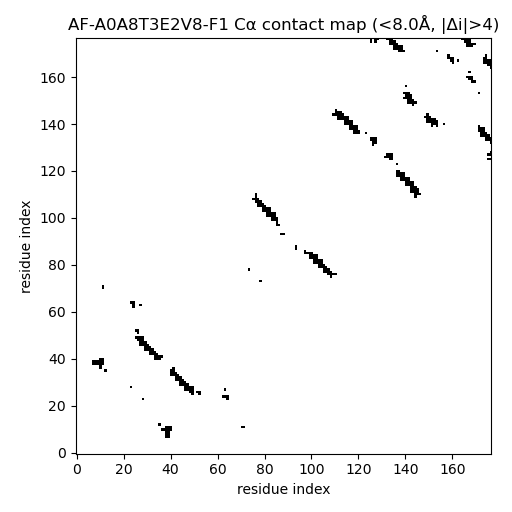 . ASN A 1 84 ? 9.249 3.849 -21.879 1.00 90.38 84 ASN A CA 1
ATOM 658 C C . ASN A 1 84 ? 10.666 3.563 -21.389 1.00 90.38 84 ASN A C 1
ATOM 660 O O . ASN A 1 84 ? 11.282 4.446 -20.793 1.00 90.38 84 ASN A O 1
ATOM 664 N N . TRP A 1 85 ? 11.176 2.362 -21.633 1.00 87.50 85 TRP A N 1
ATOM 665 C CA . TRP A 1 85 ? 12.503 1.950 -21.190 1.00 87.50 85 TRP A CA 1
ATOM 666 C C . TRP A 1 85 ? 13.193 1.078 -22.240 1.00 87.50 85 TRP A C 1
ATOM 668 O O . TRP A 1 85 ? 12.569 0.502 -23.129 1.00 87.50 85 TRP A O 1
ATOM 678 N N . ASN A 1 86 ? 14.514 1.009 -22.154 1.00 86.38 86 ASN A N 1
ATOM 679 C CA . ASN A 1 86 ? 15.340 0.098 -22.932 1.00 86.38 86 ASN A CA 1
ATOM 680 C C . ASN A 1 86 ? 16.574 -0.260 -22.105 1.00 86.38 86 ASN A C 1
ATOM 682 O O . ASN A 1 86 ? 16.958 0.490 -21.208 1.00 86.38 86 ASN A O 1
ATOM 686 N N . ILE A 1 87 ? 17.210 -1.379 -22.433 1.00 85.69 87 ILE A N 1
ATOM 687 C CA . ILE A 1 87 ? 18.516 -1.744 -21.882 1.00 85.69 87 ILE A CA 1
ATOM 688 C C . ILE A 1 87 ? 19.575 -1.379 -22.925 1.00 85.69 87 ILE A C 1
ATOM 690 O O . ILE A 1 87 ? 19.351 -1.550 -24.123 1.00 85.69 87 ILE A O 1
ATOM 694 N N . ASP A 1 88 ? 20.709 -0.844 -22.479 1.00 83.06 88 ASP A N 1
ATOM 695 C CA . ASP A 1 88 ? 21.922 -0.710 -23.288 1.00 83.06 88 ASP A CA 1
ATOM 696 C C . ASP A 1 88 ? 22.999 -1.632 -22.705 1.00 83.06 88 ASP A C 1
ATOM 698 O O . ASP A 1 88 ? 23.365 -1.527 -21.534 1.00 83.06 88 ASP A O 1
ATOM 702 N N . TYR A 1 89 ? 23.517 -2.538 -23.533 1.00 78.88 89 TYR A N 1
ATOM 703 C CA . TYR A 1 89 ? 24.537 -3.515 -23.158 1.00 78.88 89 TYR A CA 1
ATOM 704 C C . TYR A 1 89 ? 25.970 -2.993 -23.393 1.00 78.88 89 TYR A C 1
ATOM 706 O O . TYR A 1 89 ? 26.864 -3.762 -23.749 1.00 78.88 89 TYR A O 1
ATOM 714 N N . ARG A 1 90 ? 26.195 -1.684 -23.185 1.00 71.88 90 ARG A N 1
ATOM 715 C CA . ARG A 1 90 ? 27.507 -1.006 -23.078 1.00 71.88 90 ARG A CA 1
ATOM 716 C C . ARG A 1 90 ? 28.555 -1.511 -24.086 1.00 71.88 90 ARG A C 1
ATOM 718 O O . ARG A 1 90 ? 29.622 -1.996 -23.712 1.00 71.88 90 ARG A O 1
ATOM 725 N N . GLY A 1 91 ? 28.247 -1.383 -25.376 1.00 67.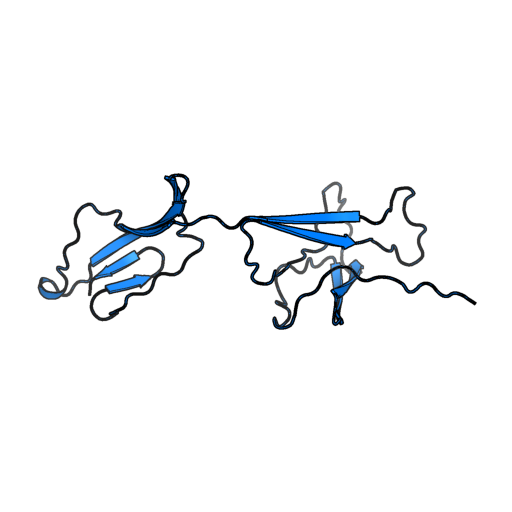25 91 GLY A N 1
ATOM 726 C CA . GLY A 1 91 ? 29.164 -1.723 -26.474 1.00 67.25 91 GLY A CA 1
ATOM 727 C C . GLY A 1 91 ? 29.099 -3.171 -26.972 1.00 67.25 91 GLY A C 1
ATOM 728 O O . GLY A 1 91 ? 29.796 -3.511 -27.926 1.00 67.25 91 GLY A O 1
ATOM 729 N N . GLN A 1 92 ? 28.249 -4.015 -26.387 1.00 71.12 92 GLN A N 1
ATOM 730 C CA . GLN A 1 92 ? 27.792 -5.238 -27.046 1.00 71.12 92 GLN A CA 1
ATOM 731 C C . GLN A 1 92 ? 26.706 -4.880 -28.066 1.00 71.12 92 GLN A C 1
ATOM 733 O O . GLN A 1 92 ? 25.911 -3.968 -27.834 1.00 71.12 92 GLN A O 1
ATOM 738 N N . ASN A 1 93 ? 26.642 -5.611 -29.182 1.00 70.56 93 ASN A N 1
ATOM 739 C CA . ASN A 1 93 ? 25.478 -5.513 -30.059 1.00 70.56 93 ASN A CA 1
ATOM 740 C C . ASN A 1 93 ? 24.249 -5.976 -29.264 1.00 70.56 93 ASN A C 1
ATOM 742 O O . ASN A 1 93 ? 24.289 -7.084 -28.719 1.00 70.56 93 ASN A O 1
ATOM 746 N N . PRO A 1 94 ? 23.178 -5.171 -29.187 1.00 69.38 94 PRO A N 1
ATOM 747 C CA . PRO A 1 94 ? 21.958 -5.605 -28.530 1.00 69.38 94 PRO A CA 1
ATOM 748 C C . PRO A 1 94 ? 21.402 -6.863 -29.225 1.00 69.38 94 PRO A C 1
ATOM 750 O O . PRO A 1 94 ? 21.605 -7.029 -30.435 1.00 69.38 94 PRO A O 1
ATOM 753 N N . PRO A 1 95 ? 20.700 -7.752 -28.496 1.00 75.06 95 PRO A N 1
ATOM 754 C CA . PRO A 1 95 ? 19.944 -8.838 -29.112 1.00 75.06 95 PRO A CA 1
ATOM 755 C C . PRO A 1 95 ? 19.037 -8.317 -30.244 1.00 75.06 95 PRO A C 1
ATOM 757 O O . PRO A 1 95 ? 18.548 -7.191 -30.131 1.00 75.06 95 PRO A O 1
ATOM 760 N N . PRO A 1 96 ? 18.764 -9.107 -31.304 1.00 70.12 96 PRO A N 1
ATOM 761 C CA . PRO A 1 96 ? 17.943 -8.659 -32.436 1.00 70.12 96 PRO A CA 1
ATOM 762 C C . PRO A 1 96 ? 16.573 -8.090 -32.039 1.00 70.12 96 PRO A C 1
ATOM 764 O O . PRO A 1 96 ? 16.093 -7.164 -32.685 1.00 70.12 96 PRO A O 1
ATOM 767 N N . ASP A 1 97 ? 16.004 -8.599 -30.944 1.00 70.69 97 ASP A N 1
ATOM 768 C CA . ASP A 1 97 ? 14.673 -8.253 -30.431 1.00 70.69 97 ASP A CA 1
ATOM 769 C C . ASP A 1 97 ? 14.717 -7.215 -29.287 1.00 70.69 97 ASP A C 1
ATOM 771 O O . ASP A 1 97 ? 13.744 -7.029 -28.558 1.00 70.69 97 ASP A O 1
ATOM 775 N N . SER A 1 98 ? 15.858 -6.547 -29.077 1.00 68.50 98 SER A N 1
ATOM 776 C CA . SER A 1 98 ? 16.061 -5.555 -28.010 1.00 68.50 98 SER A CA 1
ATOM 777 C C . SER A 1 98 ? 15.431 -4.196 -28.354 1.00 68.50 98 SER A C 1
ATOM 779 O O . SER A 1 98 ? 16.108 -3.165 -28.429 1.00 68.50 98 SER A O 1
ATOM 781 N N . GLU A 1 99 ? 14.122 -4.195 -28.585 1.00 71.88 99 GLU A N 1
ATOM 782 C CA . GLU A 1 99 ? 13.346 -2.995 -28.884 1.00 71.88 99 GLU A CA 1
ATOM 783 C C . GLU A 1 99 ? 13.128 -2.102 -27.646 1.00 71.88 99 GLU A C 1
ATOM 785 O O . GLU A 1 99 ? 13.394 -2.474 -26.501 1.00 71.88 99 GLU A O 1
ATOM 790 N N . LYS A 1 100 ? 12.620 -0.883 -27.873 1.00 81.12 100 LYS A N 1
ATOM 791 C CA . LYS A 1 100 ? 12.155 -0.012 -26.785 1.00 81.12 100 LYS A CA 1
ATOM 792 C C . LYS A 1 100 ? 10.868 -0.586 -26.205 1.00 81.12 100 LYS A C 1
ATOM 794 O O . LYS A 1 100 ? 9.854 -0.643 -26.896 1.00 81.12 100 LYS A O 1
ATOM 799 N N . VAL A 1 101 ? 10.901 -0.950 -24.931 1.00 86.50 101 VAL A N 1
ATOM 800 C CA . VAL A 1 101 ? 9.761 -1.531 -24.228 1.00 86.50 101 VAL A CA 1
ATOM 801 C C . VAL A 1 101 ? 8.900 -0.419 -23.633 1.00 86.50 101 VAL A C 1
ATOM 803 O O . VAL A 1 101 ? 9.400 0.589 -23.125 1.00 86.50 101 VAL A O 1
ATOM 806 N N . VAL A 1 102 ? 7.582 -0.607 -23.687 1.00 89.31 102 VAL A N 1
ATOM 807 C CA . VAL A 1 102 ? 6.604 0.271 -23.041 1.00 89.31 102 VAL A CA 1
ATOM 808 C C . VAL A 1 102 ? 5.845 -0.540 -22.000 1.00 89.31 102 VAL A C 1
ATOM 810 O O . VAL A 1 102 ? 5.116 -1.466 -22.343 1.00 89.31 102 VAL A O 1
ATOM 813 N N . THR A 1 103 ? 6.000 -0.175 -20.731 1.00 87.38 103 THR A N 1
ATOM 814 C CA . THR A 1 103 ? 5.210 -0.723 -19.624 1.00 87.38 103 THR A CA 1
ATOM 815 C C . THR A 1 103 ? 4.053 0.225 -19.326 1.00 87.38 103 THR A C 1
ATOM 817 O O . THR A 1 103 ? 4.264 1.428 -19.153 1.00 87.38 103 THR A O 1
ATOM 820 N N . GLU A 1 104 ? 2.831 -0.300 -19.239 1.00 90.56 104 GLU A N 1
ATOM 821 C CA . GLU A 1 104 ? 1.654 0.466 -18.818 1.00 90.56 104 GLU A CA 1
ATOM 822 C C . GLU A 1 104 ? 1.339 0.192 -17.342 1.00 90.56 104 GLU A C 1
ATOM 824 O O . GLU A 1 104 ? 1.126 -0.951 -16.944 1.00 90.56 104 GLU A O 1
ATOM 829 N N . LEU A 1 105 ? 1.289 1.249 -16.531 1.00 86.06 105 LEU A 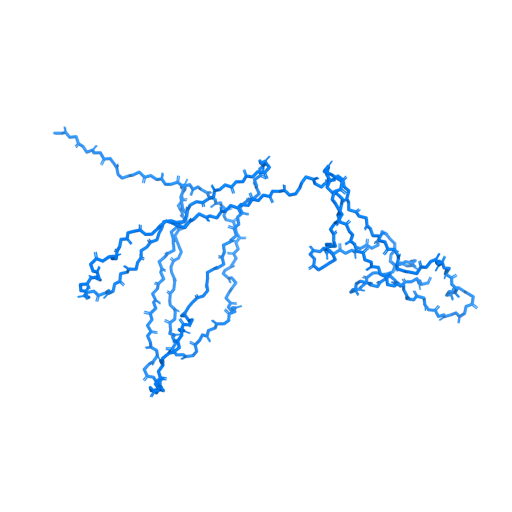N 1
ATOM 830 C CA . LEU A 1 105 ? 0.822 1.213 -15.148 1.00 86.06 105 LEU A CA 1
ATOM 831 C C . LEU A 1 105 ? -0.577 1.822 -15.098 1.00 86.06 105 LEU A C 1
ATOM 833 O O . LEU A 1 105 ? -0.728 3.026 -15.301 1.00 86.06 105 LEU A O 1
ATOM 837 N N . THR A 1 106 ? -1.596 1.005 -14.840 1.00 87.19 106 THR A N 1
ATOM 838 C CA . THR A 1 106 ? -2.968 1.489 -14.640 1.00 87.19 106 THR A CA 1
ATOM 839 C C . THR A 1 106 ? -3.302 1.490 -13.158 1.00 87.19 106 THR A C 1
ATOM 841 O O . THR A 1 106 ? -3.234 0.451 -12.507 1.00 87.19 106 THR A O 1
ATOM 844 N N . VAL A 1 107 ? -3.693 2.653 -12.644 1.00 85.75 107 VAL A N 1
ATOM 845 C CA . VAL A 1 107 ? -4.232 2.822 -11.294 1.00 85.75 107 VAL A CA 1
ATOM 846 C C . VAL A 1 107 ? -5.715 3.125 -11.410 1.00 85.75 107 VAL A C 1
ATOM 848 O O . VAL A 1 107 ? -6.120 3.947 -12.233 1.00 85.75 107 VAL A O 1
ATOM 851 N N . VAL A 1 108 ? -6.519 2.483 -10.571 1.00 84.38 108 VAL A N 1
ATOM 852 C CA . VAL A 1 108 ? -7.955 2.736 -10.450 1.00 84.38 108 VAL A CA 1
ATOM 853 C C . VAL A 1 108 ? -8.219 3.180 -9.017 1.00 84.38 108 VAL A C 1
ATOM 855 O O . VAL A 1 108 ? -7.796 2.513 -8.076 1.00 84.38 108 VAL A O 1
ATOM 858 N N . GLN A 1 109 ? -8.889 4.316 -8.849 1.00 80.88 109 GLN A N 1
ATOM 859 C CA . GLN A 1 109 ? -9.442 4.714 -7.562 1.00 80.88 109 GLN A CA 1
ATOM 860 C C . GLN A 1 109 ? -10.685 3.877 -7.289 1.00 80.88 109 GLN A C 1
ATOM 862 O O . GLN A 1 109 ? -11.609 3.834 -8.103 1.00 80.88 109 GLN A O 1
ATOM 867 N N . GLN A 1 110 ? -10.709 3.230 -6.127 1.00 81.31 110 GLN A N 1
ATOM 868 C CA . GLN A 1 110 ? -11.942 2.673 -5.595 1.00 81.31 110 GLN A CA 1
ATOM 869 C C . GLN A 1 110 ? -12.902 3.827 -5.293 1.00 81.31 110 GLN A C 1
ATOM 871 O O . GLN A 1 110 ? -12.529 4.797 -4.632 1.00 81.31 110 GLN A O 1
ATOM 876 N N . ASP A 1 111 ? -14.136 3.716 -5.777 1.00 85.88 111 ASP A N 1
ATOM 877 C CA . ASP A 1 111 ? -15.205 4.679 -5.507 1.00 85.88 111 ASP A CA 1
ATOM 878 C C . ASP A 1 111 ? -15.762 4.420 -4.098 1.00 85.88 111 ASP A C 1
ATOM 880 O O . ASP A 1 111 ? -16.815 3.809 -3.923 1.00 85.88 111 ASP A O 1
ATOM 884 N N . ILE A 1 112 ? -14.967 4.755 -3.076 1.00 90.25 112 ILE A N 1
ATOM 885 C CA . ILE A 1 112 ? -15.257 4.447 -1.672 1.00 90.25 112 ILE A CA 1
ATOM 886 C C . ILE A 1 112 ? -16.355 5.386 -1.160 1.00 90.25 112 ILE A C 1
ATOM 888 O O . ILE A 1 112 ? -16.142 6.582 -0.972 1.00 90.25 112 ILE A O 1
ATOM 892 N N . GLN A 1 113 ? -17.518 4.811 -0.863 1.00 93.88 113 GLN A N 1
ATOM 893 C CA . GLN A 1 113 ? -18.642 5.486 -0.222 1.00 93.88 113 GLN A CA 1
ATOM 894 C C . GLN A 1 113 ? -18.399 5.696 1.282 1.00 93.88 113 GLN A C 1
ATOM 896 O O . GLN A 1 113 ? -18.789 6.726 1.832 1.00 93.88 113 GLN A O 1
ATOM 901 N N . ALA A 1 114 ? -17.779 4.723 1.960 1.00 94.25 114 ALA A N 1
ATOM 902 C CA . ALA A 1 114 ? -17.497 4.790 3.393 1.00 94.25 114 ALA A CA 1
ATOM 903 C C . ALA A 1 114 ? -16.276 3.949 3.792 1.00 94.25 114 ALA A C 1
ATOM 905 O O . ALA A 1 114 ? -15.995 2.916 3.188 1.00 94.25 114 ALA A O 1
ATOM 906 N N . ILE A 1 115 ? -15.600 4.358 4.868 1.00 93.38 115 ILE A N 1
ATOM 907 C CA . ILE A 1 115 ? -14.627 3.538 5.602 1.00 93.38 115 ILE A CA 1
ATOM 908 C C . ILE A 1 115 ? -15.178 3.365 7.016 1.00 93.38 115 ILE A C 1
ATOM 910 O O . ILE A 1 115 ? -15.485 4.355 7.680 1.00 93.38 115 ILE A O 1
ATOM 914 N N . ILE A 1 116 ? -15.345 2.119 7.461 1.00 94.56 116 ILE A N 1
ATOM 915 C CA . ILE A 1 116 ? -16.024 1.788 8.716 1.00 94.56 116 ILE A CA 1
ATOM 916 C C . ILE A 1 116 ? -15.120 0.896 9.580 1.00 94.56 116 ILE A C 1
ATOM 918 O O . ILE A 1 116 ? -14.790 -0.217 9.160 1.00 94.56 116 ILE A O 1
ATOM 922 N N . PRO A 1 117 ? -14.737 1.333 10.795 1.00 92.50 117 PRO A N 1
ATOM 923 C CA . PRO A 1 117 ? -14.163 0.449 11.799 1.00 92.50 117 PRO A CA 1
ATOM 924 C C . PRO A 1 117 ? -15.272 -0.407 12.426 1.00 92.50 117 PRO A C 1
ATOM 926 O O . PRO A 1 117 ? -16.261 0.108 12.946 1.00 92.50 117 PRO A O 1
ATOM 929 N N . LEU A 1 118 ? -15.099 -1.724 12.385 1.00 93.12 118 LEU A N 1
ATOM 930 C CA . LEU A 1 118 ? -16.007 -2.715 12.952 1.00 93.12 118 LEU A CA 1
ATOM 931 C C . LEU A 1 118 ? -15.352 -3.374 14.165 1.00 93.12 118 LEU A C 1
ATOM 933 O O . LEU A 1 118 ? -14.254 -3.919 14.056 1.00 93.12 118 LEU A O 1
ATOM 937 N N . SER A 1 119 ? -16.045 -3.370 15.304 1.00 92.19 119 SER A N 1
ATOM 938 C CA . SER A 1 119 ? -15.716 -4.266 16.415 1.00 92.19 119 SER A CA 1
ATOM 939 C C . SER A 1 119 ? -15.990 -5.706 16.003 1.00 92.19 119 SER A C 1
ATOM 941 O O . SER A 1 119 ? -17.056 -6.001 15.463 1.00 92.19 119 SER A O 1
ATOM 943 N N . MET A 1 120 ? -15.043 -6.598 16.281 1.00 91.12 120 MET A N 1
ATOM 944 C CA . MET A 1 120 ? -15.240 -8.039 16.123 1.00 91.12 120 MET A CA 1
ATOM 945 C C . MET A 1 120 ? -15.974 -8.653 17.324 1.00 91.12 120 MET A C 1
ATOM 947 O O . MET A 1 120 ? -16.581 -9.714 17.184 1.00 91.12 120 MET A O 1
ATOM 951 N N . ASP A 1 121 ? -15.960 -7.974 18.475 1.00 90.69 121 ASP A N 1
ATOM 952 C CA . ASP A 1 121 ? -16.727 -8.360 19.657 1.00 90.69 121 ASP A CA 1
ATOM 953 C C . ASP A 1 121 ? -18.174 -7.862 19.541 1.00 90.69 121 ASP A C 1
ATOM 955 O O . ASP A 1 121 ? -18.427 -6.717 19.150 1.00 90.69 121 ASP A O 1
ATOM 959 N N . THR A 1 122 ? -19.129 -8.722 19.908 1.00 84.69 122 THR A N 1
ATOM 960 C CA . THR A 1 122 ? -20.577 -8.446 19.837 1.00 84.69 122 THR A CA 1
ATOM 961 C C . THR A 1 122 ? -21.080 -7.486 20.914 1.00 84.69 122 THR A C 1
ATOM 963 O O . THR A 1 122 ? -22.197 -6.984 20.810 1.00 84.69 122 THR A O 1
ATOM 966 N N . GLU A 1 123 ? -20.290 -7.256 21.961 1.00 85.94 123 GLU A N 1
ATOM 967 C CA . GLU A 1 123 ? -20.611 -6.381 23.084 1.00 85.94 123 GLU A CA 1
ATOM 968 C C . GLU A 1 123 ? -19.360 -5.591 23.484 1.00 85.94 123 GLU A C 1
ATOM 970 O O . GLU A 1 123 ? -18.263 -6.141 23.558 1.00 85.94 123 GLU A O 1
ATOM 975 N N . ILE A 1 124 ? -19.529 -4.290 23.731 1.00 88.81 124 ILE A N 1
ATOM 976 C CA . ILE A 1 124 ? -18.451 -3.359 24.069 1.00 88.81 124 ILE A CA 1
ATOM 977 C C . ILE A 1 124 ? -18.827 -2.654 25.370 1.00 88.81 124 ILE A C 1
ATOM 979 O O . ILE A 1 124 ? -19.737 -1.825 25.389 1.00 88.81 124 ILE A O 1
ATOM 983 N N . ILE A 1 125 ? -18.117 -2.959 26.456 1.00 89.00 125 ILE A N 1
ATOM 984 C CA . ILE A 1 125 ? -18.320 -2.327 27.764 1.00 89.00 125 ILE A CA 1
ATOM 985 C C . ILE A 1 125 ? -16.968 -1.884 28.319 1.00 89.00 125 ILE A C 1
ATOM 987 O O . ILE A 1 125 ? -16.054 -2.692 28.472 1.00 89.00 125 ILE A O 1
ATOM 991 N N . ASN A 1 126 ? -16.851 -0.604 28.686 1.00 87.50 126 ASN A N 1
ATOM 992 C CA . ASN A 1 126 ? -15.701 -0.138 29.452 1.00 87.50 126 ASN A CA 1
ATOM 993 C C . ASN A 1 126 ? -15.875 -0.497 30.939 1.00 87.50 126 ASN A C 1
ATOM 995 O O . ASN A 1 126 ? -16.579 0.191 31.678 1.00 87.50 126 ASN A O 1
ATOM 999 N N . THR A 1 127 ? -15.211 -1.564 31.389 1.00 89.69 127 THR A N 1
ATOM 1000 C CA . THR A 1 127 ? -15.127 -1.927 32.814 1.00 89.69 127 THR A CA 1
ATOM 1001 C C . THR A 1 127 ? -13.873 -1.387 33.508 1.00 89.69 127 THR A C 1
ATOM 1003 O O . THR A 1 127 ? -13.661 -1.693 34.684 1.00 89.69 127 THR A O 1
ATOM 1006 N N . ALA A 1 128 ? -13.028 -0.598 32.836 1.00 87.44 128 ALA A N 1
ATOM 1007 C CA . ALA A 1 128 ? -11.747 -0.143 33.377 1.00 87.44 128 ALA A CA 1
ATOM 1008 C C . ALA A 1 128 ? -11.917 0.757 34.605 1.00 87.44 128 ALA A C 1
ATOM 1010 O O . ALA A 1 128 ? -11.262 0.528 35.619 1.00 87.44 128 ALA A O 1
ATOM 1011 N N . VAL A 1 129 ? -12.902 1.660 34.594 1.00 85.56 129 VAL A N 1
ATOM 1012 C CA . VAL A 1 129 ? -13.262 2.498 35.757 1.00 85.56 129 VAL A CA 1
ATOM 1013 C C . VAL A 1 129 ? -13.661 1.664 36.987 1.00 85.56 129 VAL A C 1
ATOM 1015 O O . VAL A 1 129 ? -13.389 2.061 38.117 1.00 85.56 129 VAL A O 1
ATOM 1018 N N . LEU A 1 130 ? -14.284 0.496 36.789 1.00 92.62 130 LEU A N 1
ATOM 1019 C CA . LEU A 1 130 ? -14.754 -0.377 37.876 1.00 92.62 130 LEU A CA 1
ATOM 1020 C C . LEU A 1 130 ? -13.701 -1.390 38.352 1.00 92.62 130 LEU A C 1
ATOM 1022 O O . LEU A 1 130 ? -13.791 -1.884 39.474 1.00 92.62 130 LEU A O 1
ATOM 1026 N N . THR A 1 131 ? -12.731 -1.738 37.502 1.00 91.44 131 THR A N 1
ATOM 1027 C CA . THR A 1 131 ? -11.797 -2.860 37.731 1.00 91.44 131 THR A CA 1
ATOM 1028 C C . THR A 1 131 ? -10.321 -2.459 37.752 1.00 91.44 131 THR A C 1
ATOM 1030 O O . THR A 1 131 ? -9.475 -3.276 38.117 1.00 91.44 131 THR A O 1
ATOM 1033 N N . GLY A 1 132 ? -9.994 -1.233 37.337 1.00 92.00 132 GLY A N 1
ATOM 1034 C CA . GLY A 1 132 ? -8.626 -0.768 37.099 1.00 92.00 132 GLY A CA 1
ATOM 1035 C C . GLY A 1 132 ? -7.924 -1.451 35.918 1.00 92.00 132 GLY A C 1
ATOM 1036 O O . GLY A 1 132 ? -6.699 -1.382 35.830 1.00 92.00 132 GLY A O 1
ATOM 1037 N N . ARG A 1 133 ? -8.656 -2.161 35.044 1.00 90.56 133 ARG A N 1
ATOM 1038 C CA . ARG A 1 133 ? -8.098 -2.936 33.923 1.00 90.56 133 ARG A CA 1
ATOM 1039 C C . ARG A 1 133 ? -8.690 -2.498 32.592 1.00 90.56 133 ARG A C 1
ATOM 1041 O O . ARG A 1 133 ? -9.904 -2.527 32.420 1.00 90.56 133 ARG A O 1
ATOM 1048 N N . THR A 1 134 ? -7.818 -2.164 31.649 1.00 90.38 134 THR A N 1
ATOM 1049 C CA . THR A 1 134 ? -8.209 -1.819 30.282 1.00 90.38 134 THR A CA 1
ATOM 1050 C C . THR A 1 134 ? -8.843 -3.010 29.558 1.00 90.38 134 THR A C 1
ATOM 1052 O O . THR A 1 134 ? -8.507 -4.168 29.823 1.00 90.38 134 THR A O 1
ATOM 1055 N N . VAL A 1 135 ? -9.759 -2.727 28.630 1.00 92.06 135 VAL A N 1
ATOM 1056 C CA . VAL A 1 135 ? -10.443 -3.741 27.807 1.00 92.06 135 VAL A CA 1
ATOM 1057 C C . VAL A 1 135 ? -9.923 -3.629 26.379 1.00 92.06 135 VAL A C 1
ATOM 1059 O O . VAL A 1 135 ? -9.962 -2.545 25.808 1.00 92.06 135 VAL A O 1
ATOM 1062 N N . ALA A 1 136 ? -9.412 -4.722 25.813 1.00 91.88 136 ALA A N 1
ATOM 1063 C CA . ALA A 1 136 ? -8.872 -4.767 24.455 1.00 91.88 136 ALA A CA 1
ATOM 1064 C C . ALA A 1 136 ? -9.862 -5.465 23.513 1.00 91.88 136 ALA A C 1
ATOM 1066 O O . ALA A 1 136 ? -10.243 -6.602 23.771 1.00 91.88 136 ALA A O 1
ATOM 1067 N N . ILE A 1 137 ? -10.251 -4.774 22.442 1.00 92.69 137 ILE A N 1
ATOM 1068 C CA . ILE A 1 137 ? -11.295 -5.170 21.490 1.00 92.69 137 ILE A CA 1
ATOM 1069 C C . ILE A 1 137 ? -10.667 -5.253 20.095 1.00 92.69 137 ILE A C 1
ATOM 1071 O O . ILE A 1 137 ? -10.088 -4.255 19.645 1.00 92.69 137 ILE A O 1
ATOM 1075 N N . PRO A 1 138 ? -10.766 -6.385 19.377 1.00 93.25 138 PRO A N 1
ATOM 1076 C CA . PRO A 1 138 ? -10.285 -6.476 18.006 1.00 93.25 138 PRO A CA 1
ATOM 1077 C C . PRO A 1 138 ? -11.167 -5.643 17.067 1.00 93.25 138 PRO A C 1
ATOM 1079 O O . PRO A 1 138 ? -12.396 -5.728 17.099 1.00 93.25 138 PRO A O 1
ATOM 1082 N N . VAL A 1 139 ? -10.531 -4.860 16.199 1.00 92.31 139 VAL A N 1
ATOM 1083 C CA . VAL A 1 139 ? -11.170 -3.978 15.219 1.00 92.31 139 VAL A CA 1
ATOM 1084 C C . VAL A 1 139 ? -10.706 -4.347 13.816 1.00 92.31 139 VAL A C 1
ATOM 1086 O O . VAL A 1 139 ? -9.512 -4.378 13.536 1.00 92.31 139 VAL A O 1
ATOM 1089 N N . LYS A 1 140 ? -11.658 -4.556 12.910 1.00 93.31 140 LYS A N 1
ATOM 1090 C CA . LYS A 1 140 ? -11.424 -4.711 11.470 1.00 93.31 140 LYS A CA 1
ATOM 1091 C C . LYS A 1 140 ? -11.905 -3.449 10.769 1.00 93.31 140 LYS A C 1
ATOM 1093 O O . LYS A 1 140 ? -13.017 -3.004 11.039 1.00 93.31 140 LYS A O 1
ATOM 1098 N N . VAL A 1 141 ? -11.121 -2.874 9.862 1.00 94.44 141 VAL A N 1
ATOM 1099 C CA . VAL A 1 141 ? -11.572 -1.718 9.072 1.00 94.44 141 VAL A CA 1
ATOM 1100 C C . VAL A 1 141 ? -11.950 -2.176 7.676 1.00 94.44 141 VAL A C 1
ATOM 1102 O O . VAL A 1 141 ? -11.165 -2.833 6.995 1.00 94.44 141 VAL A O 1
ATOM 1105 N N . VAL A 1 142 ? -13.160 -1.827 7.247 1.00 95.44 142 VAL A N 1
ATOM 1106 C CA . VAL A 1 142 ? -13.658 -2.144 5.907 1.00 95.44 142 VAL A CA 1
ATOM 1107 C C . VAL A 1 142 ? -13.919 -0.875 5.107 1.00 95.44 142 VAL A C 1
ATOM 1109 O O . VAL A 1 142 ? -14.396 0.120 5.655 1.00 95.44 142 VAL A O 1
ATOM 1112 N N . SER A 1 143 ? -13.633 -0.913 3.808 1.00 95.25 143 SER A N 1
ATOM 1113 C CA . SER A 1 143 ? -14.194 0.040 2.854 1.00 95.25 143 SER A CA 1
ATOM 1114 C C . SER A 1 143 ? -15.501 -0.512 2.289 1.00 95.25 143 SER A C 1
ATOM 1116 O O . SER A 1 143 ? -15.669 -1.724 2.140 1.00 95.25 143 SER A O 1
ATOM 1118 N N . ILE A 1 144 ? -16.428 0.390 1.986 1.00 95.94 144 ILE A N 1
ATOM 1119 C CA . ILE A 1 144 ? -17.636 0.120 1.210 1.00 95.94 144 ILE A CA 1
ATOM 1120 C C . ILE A 1 144 ? -17.532 0.958 -0.056 1.00 95.94 144 ILE A C 1
ATOM 1122 O O . ILE A 1 144 ? -17.435 2.183 0.017 1.00 95.94 144 ILE A O 1
ATOM 1126 N N . GLU A 1 145 ? -17.532 0.306 -1.209 1.00 93.50 145 GLU A N 1
ATOM 1127 C CA . GLU A 1 145 ? -17.572 0.959 -2.514 1.00 93.50 145 GLU A CA 1
ATOM 1128 C C . GLU A 1 145 ? -19.009 1.362 -2.889 1.00 93.50 145 GLU A C 1
ATOM 1130 O O . GLU A 1 145 ? -19.978 0.751 -2.440 1.00 93.50 145 GLU A O 1
ATOM 1135 N N . MET A 1 146 ? -19.168 2.338 -3.786 1.00 90.50 146 MET A N 1
ATOM 1136 C CA . MET A 1 146 ? -20.459 2.750 -4.361 1.00 90.50 146 MET A CA 1
ATOM 1137 C C . MET A 1 146 ? -21.189 1.599 -5.085 1.00 90.50 146 MET A C 1
ATOM 1139 O O . MET A 1 146 ? -22.409 1.615 -5.239 1.00 90.50 146 MET A O 1
ATOM 1143 N N . SER A 1 147 ? -20.437 0.574 -5.498 1.00 91.69 147 SER A N 1
ATOM 1144 C CA . SER A 1 147 ? -20.919 -0.702 -6.041 1.00 91.69 147 SER A CA 1
ATOM 1145 C C . SER A 1 147 ? -21.611 -1.603 -5.001 1.00 91.69 147 SER A C 1
ATOM 1147 O O . SER A 1 147 ? -22.252 -2.585 -5.373 1.00 91.69 147 SER A O 1
ATOM 1149 N N . GLY A 1 148 ? -21.468 -1.300 -3.706 1.00 93.31 148 GLY A N 1
ATOM 1150 C CA . GLY A 1 148 ? -21.865 -2.152 -2.584 1.00 93.31 148 GLY A CA 1
ATOM 1151 C C . GLY A 1 148 ? -20.834 -3.226 -2.210 1.00 93.31 148 GLY A C 1
ATOM 1152 O O . GLY A 1 148 ? -21.090 -4.012 -1.298 1.00 93.31 148 GLY A O 1
ATOM 1153 N N . VAL A 1 149 ? -19.679 -3.284 -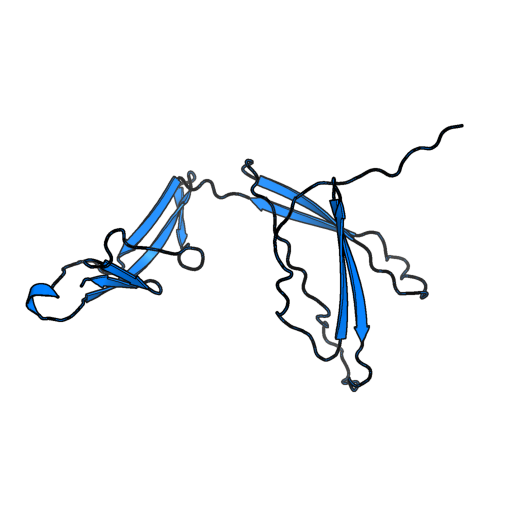2.886 1.00 94.94 149 VAL A N 1
ATOM 1154 C CA . VAL A 1 149 ? -18.578 -4.192 -2.523 1.00 94.94 149 VAL A CA 1
ATOM 1155 C C . VAL A 1 149 ? -17.971 -3.758 -1.188 1.00 94.94 149 VAL A C 1
ATOM 1157 O O . VAL A 1 149 ? -17.696 -2.578 -0.976 1.00 94.94 14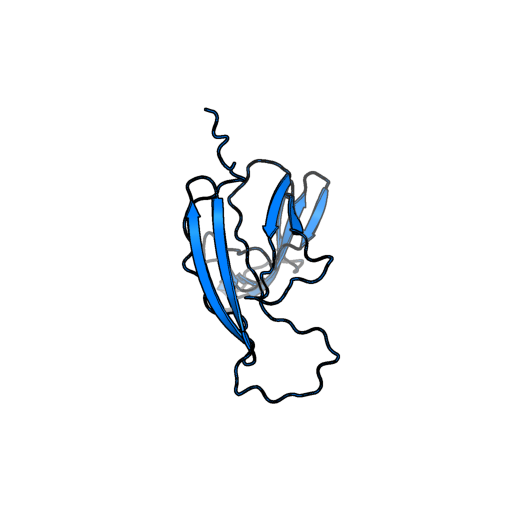9 VAL A O 1
ATOM 1160 N N . VAL A 1 150 ? -17.751 -4.725 -0.293 1.00 95.62 150 VAL A N 1
ATOM 1161 C CA . VAL A 1 150 ? -17.132 -4.511 1.021 1.00 95.62 150 VAL A CA 1
ATOM 1162 C C . VAL A 1 150 ? -15.772 -5.199 1.051 1.00 95.62 150 VAL A C 1
ATOM 1164 O O . VAL A 1 150 ? -15.696 -6.419 0.893 1.00 95.62 150 VAL A O 1
ATOM 1167 N N . THR A 1 151 ? -14.711 -4.430 1.287 1.00 95.19 151 THR A N 1
ATOM 1168 C CA . THR A 1 151 ? -13.321 -4.915 1.266 1.00 95.19 151 THR A CA 1
ATOM 1169 C C . THR A 1 151 ? -12.664 -4.686 2.623 1.00 95.19 151 THR A C 1
ATOM 1171 O O . THR A 1 151 ? -12.830 -3.629 3.224 1.00 95.19 151 THR A O 1
ATOM 1174 N N . ASP A 1 152 ? -11.907 -5.666 3.126 1.00 94.69 152 ASP A N 1
ATOM 1175 C CA . ASP A 1 152 ? -11.046 -5.460 4.296 1.00 94.69 152 ASP A CA 1
ATOM 1176 C C . ASP A 1 152 ? -9.851 -4.591 3.902 1.00 94.69 152 ASP A C 1
ATOM 1178 O O . ASP A 1 152 ? -9.034 -4.995 3.075 1.00 94.69 152 ASP A O 1
ATOM 1182 N N . VAL A 1 153 ? -9.765 -3.401 4.490 1.00 93.44 153 VAL A N 1
ATOM 1183 C CA . VAL A 1 153 ? -8.693 -2.434 4.230 1.00 93.44 153 VAL A CA 1
ATOM 1184 C C . VAL A 1 153 ? -7.765 -2.261 5.424 1.00 93.44 153 VAL A C 1
ATOM 1186 O O . VAL A 1 153 ? -6.918 -1.373 5.396 1.00 93.44 153 VAL A O 1
ATOM 1189 N N . SER A 1 154 ? -7.889 -3.107 6.455 1.00 91.25 154 SER A N 1
ATOM 1190 C CA . SER A 1 154 ? -7.123 -2.996 7.700 1.00 91.25 154 SER A CA 1
ATOM 1191 C C . SER A 1 154 ? -5.627 -2.803 7.414 1.00 91.25 154 SER A C 1
ATOM 1193 O O . SER A 1 154 ? -5.074 -1.766 7.745 1.00 91.25 154 SER A O 1
ATOM 1195 N N . SER A 1 155 ? -4.976 -3.690 6.655 1.00 89.62 155 SER A N 1
ATOM 1196 C CA . SER A 1 155 ? -3.536 -3.583 6.336 1.00 89.62 155 SER A CA 1
ATOM 1197 C C . SER A 1 155 ? -3.082 -2.315 5.586 1.00 89.62 155 SER A C 1
ATOM 1199 O O . SER A 1 155 ? -1.879 -2.147 5.398 1.00 89.62 155 SER A O 1
ATOM 1201 N N . PHE A 1 156 ? -3.997 -1.449 5.139 1.00 86.44 156 PHE A N 1
ATOM 1202 C CA . PHE A 1 156 ? -3.714 -0.260 4.326 1.00 86.44 156 PHE A CA 1
ATOM 1203 C C . PHE A 1 156 ? -4.093 1.068 4.998 1.00 86.44 156 PHE A C 1
ATOM 1205 O O . PHE A 1 156 ? -3.910 2.121 4.390 1.00 86.44 156 PHE A O 1
ATOM 1212 N N . VAL A 1 157 ? -4.635 1.044 6.219 1.00 86.94 157 VAL A N 1
ATOM 1213 C CA . VAL A 1 157 ? -5.095 2.251 6.925 1.00 86.94 157 VAL A CA 1
ATOM 1214 C C . VAL A 1 157 ? -4.401 2.419 8.277 1.00 86.94 157 VAL A C 1
ATOM 1216 O O . VAL A 1 157 ? -3.766 1.506 8.796 1.00 86.94 157 VAL A O 1
ATOM 1219 N N . GLU A 1 158 ? -4.548 3.597 8.876 1.00 87.81 158 GLU A N 1
ATOM 1220 C CA . GLU A 1 158 ? -4.214 3.853 10.277 1.00 87.81 158 GLU A CA 1
ATOM 1221 C C . GLU A 1 158 ? -5.467 4.394 10.976 1.00 87.81 158 GLU A C 1
ATOM 1223 O O . GLU A 1 158 ? -6.274 5.103 10.373 1.00 87.81 158 GLU A O 1
ATOM 1228 N N . CYS A 1 159 ? -5.666 4.034 12.242 1.00 86.62 159 CYS A N 1
ATOM 1229 C CA . CYS A 1 159 ? -6.811 4.471 13.034 1.00 86.62 159 CYS A CA 1
ATOM 1230 C C . CYS A 1 159 ? -6.335 5.210 14.278 1.00 86.62 159 CYS A C 1
ATOM 1232 O O . CYS A 1 159 ? -5.540 4.684 15.053 1.00 86.62 159 CYS A O 1
ATOM 1234 N N . LYS A 1 160 ? -6.887 6.404 14.499 1.00 89.44 160 LYS A N 1
ATOM 1235 C CA . LYS A 1 160 ? -6.610 7.236 15.666 1.00 89.44 160 LYS A CA 1
ATOM 1236 C C . LYS A 1 160 ? -7.909 7.605 16.381 1.00 89.44 160 LYS A C 1
ATOM 1238 O O . LYS A 1 160 ? -8.903 7.934 15.739 1.00 89.44 160 LYS A O 1
ATOM 1243 N N . SER A 1 161 ? -7.891 7.580 17.712 1.00 90.25 161 SER A N 1
ATOM 1244 C CA . SER A 1 161 ? -8.997 8.080 18.533 1.00 90.25 161 SER A CA 1
ATOM 1245 C C . SER A 1 161 ? -8.973 9.606 18.632 1.00 90.25 161 SER A C 1
ATOM 1247 O O . SER A 1 161 ? -7.910 10.210 18.773 1.00 90.25 161 SER A O 1
ATOM 1249 N N . SER A 1 162 ? -10.149 10.235 18.637 1.00 92.75 162 SER A N 1
ATOM 1250 C CA . SER A 1 162 ? -10.294 11.658 18.967 1.00 92.75 162 SER A CA 1
ATOM 1251 C C . SER A 1 162 ? -10.073 11.954 20.456 1.00 92.75 162 SER A C 1
ATOM 1253 O O . SER A 1 162 ? -9.885 13.111 20.821 1.00 92.75 162 SER A O 1
ATOM 1255 N N . ASN A 1 163 ? -10.122 10.932 21.317 1.00 92.31 163 ASN A N 1
ATOM 1256 C CA . ASN A 1 163 ? -9.808 11.036 22.738 1.00 92.31 163 ASN A CA 1
ATOM 1257 C C . ASN A 1 163 ? -9.064 9.772 23.209 1.00 92.31 163 ASN A C 1
ATOM 1259 O O . ASN A 1 163 ? -9.666 8.723 23.458 1.00 92.31 163 ASN A O 1
ATOM 1263 N N . GLU A 1 164 ? -7.741 9.894 23.322 1.00 90.62 164 GLU A N 1
ATOM 1264 C CA . GLU A 1 164 ? -6.841 8.818 23.751 1.00 90.62 164 GLU A CA 1
ATOM 1265 C C . GLU A 1 164 ? -6.942 8.498 25.256 1.00 90.62 164 GLU A C 1
ATOM 1267 O O . GLU A 1 164 ? -6.464 7.448 25.676 1.00 90.62 164 GLU A O 1
ATOM 1272 N N . ASP A 1 165 ? -7.605 9.334 26.064 1.00 87.50 165 ASP A N 1
ATOM 1273 C CA . ASP A 1 165 ? -7.872 9.049 27.483 1.00 87.50 165 ASP A CA 1
ATOM 1274 C C . ASP A 1 165 ? -9.075 8.108 27.682 1.00 87.50 165 ASP A C 1
ATOM 1276 O O . ASP A 1 165 ? -9.270 7.596 28.780 1.00 87.50 165 ASP A O 1
ATOM 1280 N N . ILE A 1 166 ? -9.876 7.866 26.633 1.00 87.25 166 ILE A N 1
ATOM 1281 C CA . ILE A 1 166 ? -11.038 6.956 26.657 1.00 87.25 166 ILE A CA 1
ATOM 1282 C C . ILE A 1 166 ? -10.781 5.709 25.802 1.00 87.25 166 ILE A C 1
ATOM 1284 O O . ILE A 1 166 ? -11.085 4.594 26.223 1.00 87.25 166 ILE A O 1
ATOM 1288 N N . VAL A 1 167 ? -10.237 5.888 24.592 1.00 90.19 167 VAL A N 1
ATOM 1289 C CA . VAL A 1 167 ? -9.925 4.788 23.667 1.00 90.19 167 VAL A CA 1
ATOM 1290 C C . VAL A 1 167 ? -8.568 5.025 23.025 1.00 90.19 167 VAL A C 1
ATOM 1292 O O . VAL A 1 167 ? -8.359 6.057 22.391 1.00 90.19 167 VAL A O 1
ATOM 1295 N N . LYS A 1 168 ? -7.666 4.050 23.111 1.00 92.06 168 LYS A N 1
ATOM 1296 C CA . LYS A 1 168 ? -6.401 4.022 22.359 1.00 92.06 168 LYS A CA 1
ATOM 1297 C C . LYS A 1 168 ? -6.510 2.987 21.252 1.00 92.06 168 LYS A C 1
ATOM 1299 O O . LYS A 1 168 ? -7.105 1.940 21.468 1.00 92.06 168 LYS A O 1
ATOM 1304 N N . VAL A 1 169 ? -5.954 3.255 20.074 1.00 90.50 169 VAL A N 1
ATOM 1305 C CA . VAL A 1 169 ? -5.970 2.296 18.959 1.00 90.50 169 VAL A CA 1
ATOM 1306 C C . VAL A 1 169 ? -4.537 1.972 18.563 1.00 90.50 169 VAL A C 1
ATOM 1308 O O . VAL A 1 169 ? -3.736 2.876 18.348 1.00 90.50 169 VAL A O 1
ATOM 1311 N N . GLN A 1 170 ? -4.207 0.683 18.515 1.00 86.38 170 GLN A N 1
ATOM 1312 C CA . GLN A 1 170 ? -2.902 0.162 18.102 1.00 86.38 170 GLN A CA 1
ATOM 1313 C C . GLN A 1 170 ? -3.109 -1.182 17.404 1.00 86.38 170 GLN A C 1
ATOM 1315 O O . GLN A 1 170 ? -3.852 -2.009 17.921 1.00 86.38 170 GLN A O 1
ATOM 1320 N N . TYR A 1 171 ? -2.457 -1.414 16.259 1.00 83.75 171 TYR A N 1
ATOM 1321 C CA . TYR A 1 171 ? -2.413 -2.720 15.574 1.00 83.75 171 TYR A CA 1
ATOM 1322 C C . TYR A 1 171 ? -3.760 -3.481 15.560 1.00 83.75 171 TYR A C 1
ATOM 1324 O O . TYR A 1 171 ? -3.862 -4.584 16.095 1.00 83.75 171 TYR A O 1
ATOM 1332 N N . TRP A 1 172 ? -4.812 -2.879 14.992 1.00 86.56 172 TRP A N 1
ATOM 1333 C CA . TRP A 1 172 ? -6.152 -3.498 14.887 1.00 86.56 172 TRP A CA 1
ATOM 1334 C C . TRP A 1 172 ? -6.834 -3.801 16.225 1.00 86.56 172 TRP A C 1
ATOM 1336 O O . TRP A 1 172 ? -7.764 -4.596 16.288 1.00 86.56 172 TRP A O 1
ATOM 1346 N N . THR A 1 173 ? -6.399 -3.149 17.301 1.00 90.56 173 THR A N 1
ATOM 1347 C CA . THR A 1 173 ? -6.965 -3.293 18.643 1.00 90.56 173 THR A CA 1
ATOM 1348 C C . THR A 1 173 ? -7.374 -1.927 19.179 1.00 90.56 173 THR A C 1
ATOM 1350 O O . THR A 1 173 ? -6.549 -1.014 19.257 1.00 90.56 173 THR A O 1
ATOM 1353 N N . ALA A 1 174 ? -8.637 -1.787 19.578 1.00 92.12 174 ALA A N 1
ATOM 1354 C CA . ALA A 1 174 ? -9.107 -0.669 20.386 1.00 92.12 174 ALA A CA 1
ATOM 1355 C C . ALA A 1 174 ? -9.007 -1.044 21.869 1.00 92.12 174 ALA A C 1
ATOM 1357 O O . ALA A 1 174 ? -9.554 -2.052 22.305 1.00 92.12 174 ALA A O 1
ATOM 1358 N N . GLN A 1 175 ? -8.303 -0.234 22.650 1.00 93.00 175 GLN A N 1
ATOM 1359 C CA . GLN A 1 175 ? -8.145 -0.394 24.086 1.00 93.00 175 GLN A CA 1
ATOM 1360 C C . GLN A 1 175 ? -8.959 0.679 24.811 1.00 93.00 175 GLN A C 1
ATOM 1362 O O . GLN A 1 175 ? -8.631 1.862 24.727 1.00 93.00 175 GLN A O 1
ATOM 1367 N N . LEU A 1 176 ? -10.006 0.260 25.521 1.00 91.75 176 LEU A N 1
ATOM 1368 C CA . LEU A 1 176 ? -10.779 1.114 26.423 1.00 91.75 176 LEU A CA 1
ATOM 1369 C C . LEU A 1 176 ? -9.993 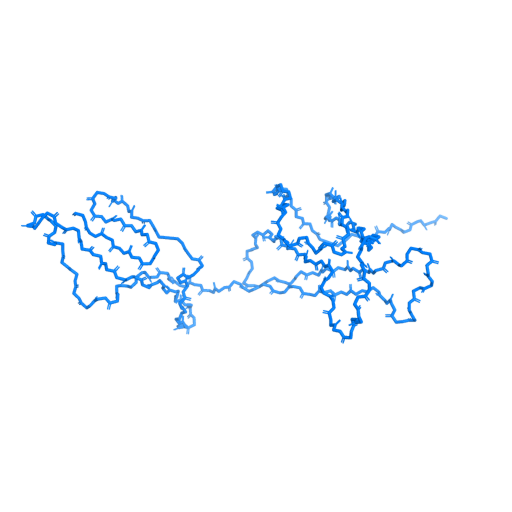1.322 27.721 1.00 91.75 176 LEU A C 1
ATOM 1371 O O . LEU A 1 176 ? -9.466 0.350 28.279 1.00 91.75 176 LEU A O 1
ATOM 1375 N N . VAL A 1 177 ? -9.918 2.575 28.173 1.00 87.44 177 VAL A N 1
ATOM 1376 C CA . VAL A 1 177 ? -9.117 3.030 29.326 1.00 87.44 177 VAL A CA 1
ATOM 1377 C C . VAL A 1 177 ? -10.004 3.480 30.487 1.00 87.44 177 VAL A C 1
ATOM 1379 O O . VAL A 1 177 ? -11.154 3.904 30.227 1.00 87.44 177 VAL A O 1
#

Solvent-accessible surface area (backbone atoms only — not comparable to full-atom values): 11980 Å² total; per-residue (Å²): 142,85,87,82,78,92,85,81,88,65,66,80,84,88,88,73,77,81,79,75,84,78,81,81,50,86,50,46,46,79,50,77,49,79,46,86,41,101,43,33,70,47,78,51,74,50,77,43,74,37,88,83,54,74,84,68,89,74,92,61,92,77,84,83,79,87,86,87,82,90,76,80,93,70,94,54,64,57,50,76,47,77,49,78,48,70,87,80,64,85,87,52,84,68,61,96,82,69,60,79,44,74,47,78,49,75,49,68,57,78,60,64,71,45,78,45,81,38,69,74,58,96,72,89,74,83,52,14,88,82,69,81,44,68,45,79,42,52,40,50,33,32,36,30,31,77,86,69,51,74,44,86,40,48,99,78,62,85,70,81,56,97,47,64,79,49,33,38,52,55,95,55,29,40,33,32,79

pLDDT: mean 76.26, std 19.6, range [25.14, 95.94]

Organism: NCBI:txid1534307